Protein AF-A0A2A2J550-F1 (afdb_monomer)

Sequence (217 aa):
MSNFTFPECDTCKSGCGCLNGFVRNDQSYCIPIDFCEELKTQLIAERIIKLYEDKPLEEKGFRKPALLLTGPRPGFAPLRLVSSNDTESISALNENLAELSTTKRPKLHRLPRLRMAMRVKSKTGRRRARISAQSRVKPIAPPVAPPRADQAMPMPPAHQPGPPASRPDTSYGPPGIYPSKYYRLKRLQKQMKRAQRLKEKLEQRRKLQRIMEFRSK

Mean predicted aligned error: 21.89 Å

InterPro domains:
  IPR036084 Serine protease inhibitor-like superfamily [SSF57567] (6-36)

Secondary structure (DSSP, 8-state):
-----PPP-TT-----PPPTTEEE-TTS-EEEGGG-HHHHHHHHHHHHHHHHHTS-STTS-------------TT--------------TTS-SSTTSSTT--PPP-------------------S--S--SS---PPPPPPPPPPPPS--PPP-----PPPSP-----GGG-STT--HHHHHHHHHHHHHHHHHHHHHHHHHHHHHHHHHHHHHT-

Organism: NCBI:txid2018661

Radius of gyration: 38.21 Å; Cα contacts (8 Å, |Δi|>4): 32; chains: 1; bounding box: 76×95×90 Å

pLDDT: mean 71.04, std 18.29, range [42.12, 98.62]

Solvent-accessible surface area (backbone atoms only — not comparable to full-atom values): 15528 Å² total; per-residue (Å²): 134,86,83,79,78,74,79,87,60,96,82,70,71,92,75,93,77,62,60,94,72,37,41,72,46,98,85,69,47,67,39,52,52,94,72,39,67,69,55,49,52,51,56,49,48,55,54,50,51,55,68,53,68,79,50,72,86,71,85,70,81,73,66,68,76,76,78,70,81,71,68,86,67,89,85,69,80,82,79,76,84,75,77,92,79,77,96,76,81,96,80,78,89,78,77,83,80,77,76,83,80,81,74,82,78,78,84,77,76,81,70,82,79,79,77,75,79,74,79,75,80,74,86,81,82,86,86,87,87,86,86,85,83,86,81,80,78,76,83,81,77,77,86,78,77,84,84,78,93,86,69,84,84,76,81,85,76,76,85,69,81,69,78,76,76,75,73,74,78,64,87,58,60,65,87,94,49,57,62,70,58,50,56,50,50,55,50,49,55,53,49,52,56,52,52,51,56,49,51,53,52,53,51,52,51,52,52,51,50,53,52,54,59,60,73,75,108

Foldseek 3Di:
DDDPDDDDDPPDDDDDDDDPQWDQDPVRDTDGCVPDPVSVVVVVVVVVVVVVVPDDPPDPPPVPPPPPCPDDDPDDDDDDPDDPDDPDDPPPPDPPPPPPPDDDDPPDDDDDPPPPPPPPPPPPDPPPDPDDDPPPDPDDDDDDDDDDDPDDDDDDPDDDPPDDPPDPPCVQDDPPDDNVNVVVVVVVVVVVVVVVVVVVVVVVVVVVVVVVVVVVD

Structure (mmCIF, N/CA/C/O backbone):
data_AF-A0A2A2J550-F1
#
_entry.id   AF-A0A2A2J550-F1
#
loop_
_atom_site.group_PDB
_atom_site.id
_atom_site.type_symbol
_atom_site.label_atom_id
_atom_site.label_alt_id
_atom_site.label_comp_id
_atom_site.label_asym_id
_atom_site.label_entity_id
_atom_site.label_seq_id
_atom_site.pdbx_PDB_ins_code
_atom_site.Cartn_x
_atom_site.Cartn_y
_atom_site.Cartn_z
_atom_site.occupancy
_atom_site.B_iso_or_equiv
_atom_site.auth_seq_id
_atom_site.auth_comp_id
_atom_site.auth_asym_id
_atom_site.auth_atom_id
_atom_site.pdbx_PDB_model_num
ATOM 1 N N . MET A 1 1 ? 35.276 -7.638 9.615 1.00 45.12 1 MET A N 1
ATOM 2 C CA . MET A 1 1 ? 35.357 -8.043 8.197 1.00 45.12 1 MET A CA 1
ATOM 3 C C . MET A 1 1 ? 35.081 -9.533 8.166 1.00 45.12 1 MET A C 1
ATOM 5 O O . MET A 1 1 ? 35.853 -10.283 8.742 1.00 45.12 1 MET A O 1
ATOM 9 N N . SER A 1 2 ? 33.917 -9.947 7.674 1.00 50.34 2 SER A N 1
ATOM 10 C CA . SER A 1 2 ? 33.525 -11.358 7.618 1.00 50.34 2 SER A CA 1
ATOM 11 C C . SER A 1 2 ? 34.232 -12.029 6.441 1.00 50.34 2 SER A C 1
ATOM 13 O O . SER A 1 2 ? 33.956 -11.702 5.289 1.00 50.34 2 SER A O 1
ATOM 15 N N . ASN A 1 3 ? 35.155 -12.945 6.738 1.00 48.75 3 ASN A N 1
ATOM 16 C CA . ASN A 1 3 ? 35.790 -13.801 5.741 1.00 48.75 3 ASN A CA 1
ATOM 17 C C . ASN A 1 3 ? 34.762 -14.829 5.266 1.00 48.75 3 ASN A C 1
ATOM 19 O O . ASN A 1 3 ? 34.497 -15.813 5.951 1.00 48.75 3 ASN A O 1
ATOM 23 N N . PHE A 1 4 ? 34.154 -14.568 4.112 1.00 58.19 4 PHE A N 1
ATOM 24 C CA . PHE A 1 4 ? 33.403 -15.577 3.380 1.00 58.19 4 PHE A CA 1
ATOM 25 C C . PHE A 1 4 ? 34.410 -16.488 2.681 1.00 58.19 4 PHE A C 1
ATOM 27 O O . PHE A 1 4 ? 34.941 -16.156 1.623 1.00 58.19 4 PHE A O 1
ATOM 34 N N . THR A 1 5 ? 34.707 -17.626 3.300 1.00 57.00 5 THR A N 1
ATOM 35 C CA . THR A 1 5 ? 35.320 -18.757 2.609 1.00 57.00 5 THR A CA 1
ATOM 36 C C . THR A 1 5 ? 34.303 -19.289 1.603 1.00 57.00 5 THR A C 1
ATOM 38 O O . THR A 1 5 ? 33.232 -19.768 1.976 1.00 57.00 5 THR A O 1
ATOM 41 N N . PHE A 1 6 ? 34.600 -19.129 0.313 1.00 60.81 6 PHE A N 1
ATOM 42 C CA . PHE A 1 6 ? 33.800 -19.733 -0.749 1.00 60.81 6 PHE A CA 1
ATOM 43 C C . PHE A 1 6 ? 33.908 -21.261 -0.636 1.00 60.81 6 PHE A C 1
ATOM 45 O O . PHE A 1 6 ? 35.014 -21.758 -0.422 1.00 60.81 6 PHE A O 1
ATOM 52 N N . PRO A 1 7 ? 32.795 -22.006 -0.742 1.00 77.00 7 PRO A N 1
ATOM 53 C CA . PRO A 1 7 ? 32.835 -23.461 -0.696 1.00 77.00 7 PRO A CA 1
ATOM 54 C C . PRO A 1 7 ? 33.689 -23.999 -1.850 1.00 77.00 7 PRO A C 1
ATOM 56 O O . PRO A 1 7 ? 33.520 -23.580 -2.999 1.00 77.00 7 PRO A O 1
ATOM 59 N N . GLU A 1 8 ? 34.608 -24.911 -1.530 1.00 71.56 8 GLU A N 1
ATOM 60 C CA . GLU A 1 8 ? 35.350 -25.690 -2.520 1.00 71.56 8 GLU A CA 1
ATOM 61 C C . GLU A 1 8 ? 34.350 -26.453 -3.390 1.00 71.56 8 GLU A C 1
ATOM 63 O O . GLU A 1 8 ? 33.440 -27.124 -2.907 1.00 71.56 8 GLU A O 1
ATOM 68 N N . CYS A 1 9 ? 34.461 -26.244 -4.694 1.00 74.06 9 CYS A N 1
ATOM 69 C CA . CYS A 1 9 ? 33.507 -26.723 -5.672 1.00 74.06 9 CYS A CA 1
ATOM 70 C C . CYS A 1 9 ? 34.212 -27.773 -6.529 1.00 74.06 9 CYS A C 1
ATOM 72 O O . CYS A 1 9 ? 34.832 -27.440 -7.540 1.00 74.06 9 CYS A O 1
ATOM 74 N N . ASP A 1 10 ? 34.111 -29.039 -6.118 1.00 79.25 10 ASP A N 1
ATOM 75 C CA . ASP A 1 10 ? 34.824 -30.177 -6.725 1.00 79.25 10 ASP A CA 1
ATOM 76 C C . ASP A 1 10 ? 34.478 -30.400 -8.212 1.00 79.25 10 ASP A C 1
ATOM 78 O O . ASP A 1 10 ? 35.210 -31.061 -8.947 1.00 79.25 10 ASP A O 1
ATOM 82 N N . THR A 1 11 ? 33.377 -29.812 -8.693 1.00 83.69 11 THR A N 1
ATOM 83 C CA . THR A 1 11 ? 32.918 -29.884 -10.092 1.00 83.69 11 THR A CA 1
ATOM 84 C C . THR A 1 11 ? 32.701 -28.510 -10.730 1.00 83.69 11 THR A C 1
ATOM 86 O O . THR A 1 11 ? 31.845 -28.352 -11.606 1.00 83.69 11 THR A O 1
ATOM 89 N N . CYS A 1 12 ? 33.434 -27.482 -10.299 1.00 82.00 12 CYS A N 1
ATOM 90 C CA . CYS A 1 12 ? 33.324 -26.165 -10.918 1.00 82.00 12 CYS A CA 1
ATOM 91 C C . CYS A 1 12 ? 34.009 -26.141 -12.292 1.00 82.00 12 CYS A C 1
ATOM 93 O O . CYS A 1 12 ? 35.228 -26.226 -12.415 1.00 82.00 12 CYS A O 1
ATOM 95 N N . LYS A 1 13 ? 33.207 -25.998 -13.351 1.00 84.00 13 LYS A N 1
ATOM 96 C CA . LYS A 1 13 ? 33.714 -25.747 -14.705 1.00 84.00 13 LYS A CA 1
ATOM 97 C C . LYS A 1 13 ? 34.037 -24.263 -14.855 1.00 84.00 13 LYS A C 1
ATOM 99 O O . LYS A 1 13 ? 33.235 -23.416 -14.463 1.00 84.00 13 LYS A O 1
ATOM 104 N N . SER A 1 14 ? 35.185 -23.943 -15.448 1.00 84.75 14 SER A N 1
ATOM 105 C CA . SER A 1 14 ? 35.517 -22.566 -15.815 1.00 84.75 14 SER A CA 1
ATOM 106 C C . SER A 1 14 ? 34.484 -22.029 -16.814 1.00 84.75 14 SER A C 1
ATOM 108 O O . SER A 1 14 ? 34.158 -22.673 -17.810 1.00 84.75 14 SER A O 1
ATOM 110 N N . GLY A 1 15 ? 33.920 -20.854 -16.530 1.00 87.56 15 GLY A N 1
ATOM 111 C CA . GLY A 1 15 ? 32.870 -20.264 -17.356 1.00 87.56 15 GLY A CA 1
ATOM 112 C C . GLY A 1 15 ? 32.479 -18.857 -16.914 1.00 87.56 15 GLY A C 1
ATOM 113 O O . GLY A 1 15 ? 32.873 -18.385 -15.849 1.00 87.56 15 GLY A O 1
ATOM 114 N N . CYS A 1 16 ? 31.701 -18.167 -17.748 1.00 90.50 16 CYS A N 1
ATOM 115 C CA . CYS A 1 16 ? 31.215 -16.823 -17.440 1.00 90.50 16 CYS A CA 1
ATOM 116 C C . CYS A 1 16 ? 30.019 -16.879 -16.477 1.00 90.50 16 CYS A C 1
ATOM 118 O O . CYS A 1 16 ? 28.945 -17.357 -16.851 1.00 90.50 16 CYS A O 1
ATOM 120 N N . GLY A 1 17 ? 30.182 -16.346 -15.267 1.00 92.94 17 GLY A N 1
ATOM 121 C CA . GLY A 1 17 ? 29.094 -16.125 -14.311 1.00 92.94 17 GLY A CA 1
ATOM 122 C C . GLY A 1 17 ? 28.427 -14.755 -14.470 1.00 92.94 17 GLY A C 1
ATOM 123 O O . GLY A 1 17 ? 28.951 -13.868 -15.143 1.00 92.94 17 GLY A O 1
ATOM 124 N N . CYS A 1 18 ? 27.268 -14.579 -13.836 1.00 96.50 18 CYS A N 1
ATOM 125 C CA . CYS A 1 18 ? 26.670 -13.257 -13.658 1.00 96.50 18 CYS A CA 1
ATOM 126 C C . CYS A 1 18 ? 27.286 -12.535 -12.454 1.00 96.50 18 CYS A C 1
ATOM 128 O O . CYS A 1 18 ? 27.778 -13.169 -11.523 1.00 96.50 18 CYS A O 1
ATOM 130 N N . LEU A 1 19 ? 27.233 -11.201 -12.467 1.00 94.56 19 LEU A N 1
ATOM 131 C CA . LEU A 1 19 ? 27.606 -10.380 -11.315 1.00 94.56 19 LEU A CA 1
ATOM 132 C C . LEU A 1 19 ? 26.637 -10.607 -10.144 1.00 94.56 19 LEU A C 1
ATOM 134 O O . LEU A 1 19 ? 25.477 -10.976 -10.340 1.00 94.56 19 LEU A O 1
ATOM 138 N N . ASN A 1 20 ? 27.094 -10.320 -8.924 1.00 91.19 20 ASN A N 1
ATOM 139 C CA . ASN A 1 20 ? 26.258 -10.392 -7.724 1.00 91.19 20 ASN A CA 1
ATOM 140 C C . ASN A 1 20 ? 24.988 -9.539 -7.889 1.00 91.19 20 ASN A C 1
ATOM 142 O O . ASN A 1 20 ? 25.065 -8.362 -8.239 1.00 91.19 20 ASN A O 1
ATOM 146 N N . GLY A 1 21 ? 23.821 -10.135 -7.624 1.00 90.19 21 GLY A N 1
ATOM 147 C CA . GLY A 1 21 ? 22.514 -9.486 -7.801 1.00 90.19 21 GLY A CA 1
ATOM 148 C C . GLY A 1 21 ? 21.865 -9.686 -9.179 1.00 90.19 21 GLY A C 1
ATOM 149 O O . GLY A 1 21 ? 20.775 -9.163 -9.420 1.00 90.19 21 GLY A O 1
ATOM 150 N N . PHE A 1 22 ? 22.499 -10.455 -10.069 1.00 95.62 22 PHE A N 1
ATOM 151 C CA . PHE A 1 22 ? 21.977 -10.814 -11.387 1.00 95.62 22 PHE A CA 1
ATOM 152 C C . PHE A 1 22 ? 21.844 -12.333 -11.531 1.00 95.62 22 PHE A C 1
ATOM 154 O O . PHE A 1 22 ? 22.619 -13.095 -10.957 1.00 95.62 22 PHE A O 1
ATOM 161 N N . VAL A 1 23 ? 20.875 -12.767 -12.333 1.00 95.06 23 VAL A N 1
ATOM 162 C CA . VAL A 1 23 ? 20.597 -14.178 -12.641 1.00 95.06 23 VAL A CA 1
ATOM 163 C C . VAL A 1 23 ? 20.513 -14.383 -14.151 1.00 95.06 23 VAL A C 1
ATOM 165 O O . VAL A 1 23 ? 20.156 -13.460 -14.883 1.00 95.06 23 VAL A O 1
ATOM 168 N N . ARG A 1 24 ? 20.878 -15.575 -14.637 1.00 95.81 24 ARG A N 1
ATOM 169 C CA . ARG A 1 24 ? 20.770 -15.916 -16.063 1.00 95.81 24 ARG A CA 1
ATOM 170 C C . ARG A 1 24 ? 19.325 -16.247 -16.417 1.00 95.81 24 ARG A C 1
ATOM 172 O O . ARG A 1 24 ? 18.706 -17.050 -15.733 1.00 95.81 24 ARG A O 1
ATOM 179 N N . ASN A 1 25 ? 18.826 -15.648 -17.492 1.00 94.06 25 ASN A N 1
ATOM 180 C CA . ASN A 1 25 ? 17.560 -16.035 -18.115 1.00 94.06 25 ASN A CA 1
ATOM 181 C C . ASN A 1 25 ? 17.766 -17.204 -19.106 1.00 94.06 25 ASN A C 1
ATOM 183 O O . ASN A 1 25 ? 18.906 -17.532 -19.440 1.00 94.06 25 ASN A O 1
ATOM 187 N N . ASP A 1 26 ? 16.682 -17.748 -19.661 1.00 94.25 26 ASP A N 1
ATOM 188 C CA . ASP A 1 26 ? 16.666 -18.819 -20.676 1.00 94.25 26 ASP A CA 1
ATOM 189 C C . ASP A 1 26 ? 17.480 -18.473 -21.929 1.00 94.25 26 ASP A C 1
ATOM 191 O O . ASP A 1 26 ? 18.061 -19.330 -22.588 1.00 94.25 26 ASP A O 1
ATOM 195 N N . GLN A 1 27 ? 17.582 -17.180 -22.236 1.00 94.50 27 GLN A N 1
ATOM 196 C CA . GLN A 1 27 ? 18.397 -16.653 -23.332 1.00 94.50 27 GLN A CA 1
ATOM 197 C C . GLN A 1 27 ? 19.880 -16.477 -22.961 1.00 94.50 27 GLN A C 1
ATOM 199 O O . GLN A 1 27 ? 20.634 -15.861 -23.708 1.00 94.50 27 GLN A O 1
ATOM 204 N N . SER A 1 28 ? 20.318 -16.974 -21.800 1.00 93.12 28 SER A N 1
ATOM 205 C CA . SER A 1 28 ? 21.677 -16.856 -21.248 1.00 93.12 28 SER A CA 1
ATOM 206 C C . SER A 1 28 ? 22.166 -15.431 -20.931 1.00 93.12 28 SER A C 1
ATOM 208 O O . SER A 1 28 ? 23.336 -15.238 -20.600 1.00 93.12 28 SER A O 1
ATOM 210 N N . TYR A 1 29 ? 21.273 -14.436 -20.935 1.00 96.38 29 TYR A N 1
ATOM 211 C CA . TYR A 1 29 ? 21.574 -13.072 -20.490 1.00 96.38 29 TYR A CA 1
ATOM 212 C C . TYR A 1 29 ? 21.465 -12.928 -18.971 1.00 96.38 29 TYR A C 1
ATOM 214 O O . TYR A 1 29 ? 20.531 -13.447 -18.359 1.00 96.38 29 TYR A O 1
ATOM 222 N N . CYS A 1 30 ? 22.384 -12.171 -18.369 1.00 97.12 30 CYS A N 1
ATOM 223 C CA . CYS A 1 30 ? 22.303 -11.781 -16.964 1.00 97.12 30 CYS A CA 1
ATOM 224 C C . CYS A 1 30 ? 21.299 -10.635 -16.795 1.00 97.12 30 CYS A C 1
ATOM 226 O O . CYS A 1 30 ? 21.548 -9.514 -17.235 1.00 97.12 30 CYS A O 1
ATOM 228 N N . ILE A 1 31 ? 20.175 -10.912 -16.140 1.00 96.44 31 ILE A N 1
ATOM 229 C CA . ILE A 1 31 ? 19.137 -9.934 -15.806 1.00 96.44 31 ILE A CA 1
ATOM 230 C C . ILE A 1 31 ? 19.140 -9.655 -14.295 1.00 96.44 31 ILE A C 1
ATOM 232 O O . ILE A 1 31 ? 19.526 -10.531 -13.519 1.00 96.44 31 ILE A O 1
ATOM 236 N N . PRO A 1 32 ? 18.734 -8.458 -13.835 1.00 95.75 32 PRO A N 1
ATOM 237 C CA . PRO A 1 32 ? 18.594 -8.205 -12.405 1.00 95.75 32 PRO A CA 1
ATOM 238 C C . PRO A 1 32 ? 17.550 -9.145 -11.793 1.00 95.75 32 PRO A C 1
ATOM 240 O O . PRO A 1 32 ? 16.532 -9.431 -12.429 1.00 95.75 32 PRO A O 1
ATOM 243 N N . ILE A 1 33 ? 17.766 -9.580 -10.547 1.00 92.75 33 ILE A N 1
ATOM 244 C CA . ILE A 1 33 ? 16.851 -10.486 -9.821 1.00 92.75 33 ILE A CA 1
ATOM 245 C C . ILE A 1 33 ? 15.393 -9.985 -9.848 1.00 92.75 33 ILE A C 1
ATOM 247 O O . ILE A 1 33 ? 14.470 -10.780 -10.014 1.00 92.75 33 ILE A O 1
ATOM 251 N N . ASP A 1 34 ? 15.180 -8.665 -9.798 1.00 89.62 34 ASP A N 1
ATOM 252 C CA . ASP A 1 34 ? 13.856 -8.025 -9.848 1.00 89.62 34 ASP A CA 1
ATOM 253 C C . ASP A 1 34 ? 13.075 -8.263 -11.154 1.00 89.62 34 ASP A C 1
ATOM 255 O O . ASP A 1 34 ? 11.870 -8.002 -11.217 1.00 89.62 34 ASP A O 1
ATOM 259 N N . PHE A 1 35 ? 13.732 -8.731 -12.217 1.00 90.56 35 PHE A N 1
ATOM 260 C CA . PHE A 1 35 ? 13.102 -9.025 -13.505 1.00 90.56 35 PHE A CA 1
ATOM 261 C C . PHE A 1 35 ? 12.810 -10.510 -13.717 1.00 90.56 35 PHE A C 1
ATOM 263 O O . PHE A 1 35 ? 12.055 -10.833 -14.628 1.00 90.56 35 PHE A O 1
ATOM 270 N N . CYS A 1 36 ? 13.313 -11.396 -12.859 1.00 90.88 36 CYS A N 1
ATOM 271 C CA . CYS A 1 36 ? 13.040 -12.823 -12.956 1.00 90.88 36 CYS A CA 1
ATOM 272 C C . CYS A 1 36 ? 11.626 -13.140 -12.428 1.00 90.88 36 CYS A C 1
ATOM 274 O O . CYS A 1 36 ? 11.323 -12.932 -11.251 1.00 90.88 36 CYS A O 1
ATOM 276 N N . GLU A 1 37 ? 10.727 -13.601 -13.302 1.00 88.06 37 GLU A N 1
ATOM 277 C CA . GLU A 1 37 ? 9.329 -13.899 -12.944 1.00 88.06 37 GLU A CA 1
ATOM 278 C C . GLU A 1 37 ? 9.203 -15.106 -12.004 1.00 88.06 37 GLU A C 1
ATOM 280 O O . GLU A 1 37 ? 8.379 -15.104 -11.085 1.00 88.06 37 GLU A O 1
ATOM 285 N N . GLU A 1 38 ? 10.086 -16.090 -12.153 1.00 81.44 38 GLU A N 1
ATOM 286 C CA . GLU A 1 38 ? 10.147 -17.256 -11.272 1.00 81.44 38 GLU A CA 1
ATOM 287 C C . GLU A 1 38 ? 10.511 -16.849 -9.839 1.00 81.44 38 GLU A C 1
ATOM 289 O O . GLU A 1 38 ? 9.817 -17.206 -8.881 1.00 81.44 38 GLU A O 1
ATOM 294 N N . LEU A 1 39 ? 11.528 -15.992 -9.690 1.00 77.50 39 LEU A N 1
ATOM 295 C CA . LEU A 1 39 ? 11.958 -15.483 -8.386 1.00 77.50 39 LEU A CA 1
ATOM 296 C C . LEU A 1 39 ? 10.921 -14.553 -7.752 1.00 77.50 39 LEU A C 1
ATOM 298 O O . LEU A 1 39 ? 10.749 -14.573 -6.533 1.00 77.50 39 LEU A O 1
ATOM 302 N N . LYS A 1 40 ? 10.159 -13.788 -8.546 1.00 83.31 40 LYS A N 1
ATOM 303 C CA . LYS A 1 40 ? 9.015 -13.025 -8.014 1.00 83.31 40 LYS A CA 1
ATOM 304 C C . LYS A 1 40 ? 8.004 -13.942 -7.346 1.00 83.31 40 LYS A C 1
ATOM 306 O O . LYS A 1 40 ? 7.480 -13.597 -6.290 1.00 83.31 40 LYS A O 1
ATOM 311 N N . THR A 1 41 ? 7.735 -15.098 -7.940 1.00 84.12 41 THR A N 1
ATOM 312 C CA . THR A 1 41 ? 6.749 -16.044 -7.414 1.00 84.12 41 THR A CA 1
ATOM 313 C C . THR A 1 41 ? 7.223 -16.644 -6.091 1.00 84.12 41 THR A C 1
ATOM 315 O O . THR A 1 41 ? 6.452 -16.680 -5.132 1.00 84.12 41 THR A O 1
ATOM 318 N N . GLN A 1 42 ? 8.507 -17.004 -5.994 1.00 82.31 42 GLN A N 1
ATOM 319 C CA . GLN A 1 42 ? 9.118 -17.502 -4.756 1.00 82.31 42 GLN A CA 1
ATOM 320 C C . GLN A 1 42 ? 9.151 -16.437 -3.651 1.00 82.31 42 GLN A C 1
ATOM 322 O O . GLN A 1 42 ? 8.706 -16.699 -2.537 1.00 82.31 42 GLN A O 1
ATOM 327 N N . LEU A 1 43 ? 9.560 -15.203 -3.962 1.00 83.56 43 LEU A N 1
ATOM 328 C CA . LEU A 1 43 ? 9.562 -14.096 -2.996 1.00 83.56 43 LEU A CA 1
ATOM 329 C C . LEU A 1 43 ? 8.152 -13.755 -2.495 1.00 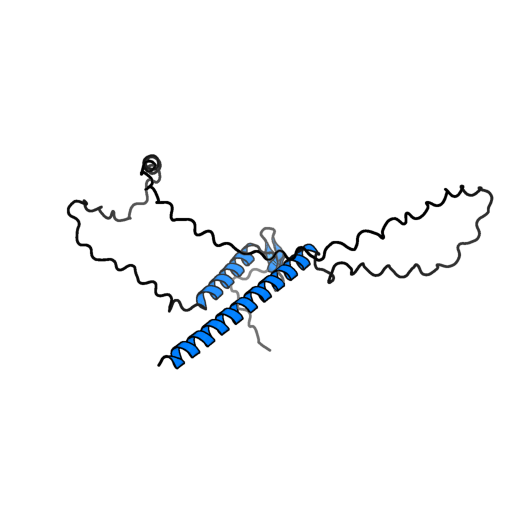83.56 43 LEU A C 1
ATOM 331 O O . LEU A 1 43 ? 7.963 -13.406 -1.328 1.00 83.56 43 LEU A O 1
ATOM 335 N N . ILE A 1 44 ? 7.140 -13.845 -3.363 1.00 83.50 44 ILE A N 1
ATOM 336 C CA . ILE A 1 44 ? 5.739 -13.676 -2.964 1.00 83.50 44 ILE A CA 1
ATOM 337 C C . ILE A 1 44 ? 5.301 -14.841 -2.071 1.00 83.50 44 ILE A C 1
ATOM 339 O O . ILE A 1 44 ? 4.660 -14.590 -1.050 1.00 83.50 44 ILE A O 1
ATOM 343 N N . ALA A 1 45 ? 5.664 -16.082 -2.407 1.00 85.12 45 ALA A N 1
ATOM 344 C CA . ALA A 1 45 ? 5.349 -17.263 -1.607 1.00 85.12 45 ALA A CA 1
ATOM 345 C C . ALA A 1 45 ? 5.979 -17.191 -0.207 1.00 85.12 45 ALA A C 1
ATOM 347 O O . ALA A 1 45 ? 5.258 -17.315 0.780 1.00 85.12 45 ALA A O 1
ATOM 348 N N . GLU A 1 46 ? 7.271 -16.875 -0.092 1.00 89.31 46 GLU A N 1
ATOM 349 C CA . GLU A 1 46 ? 7.949 -16.685 1.199 1.00 89.31 46 GLU A CA 1
ATOM 350 C C . GLU A 1 46 ? 7.307 -15.570 2.029 1.00 89.31 46 GLU A C 1
ATOM 352 O O . GLU A 1 46 ? 7.110 -15.699 3.239 1.00 89.31 46 GLU A O 1
ATOM 357 N N . ARG A 1 47 ? 6.933 -14.461 1.380 1.00 89.44 47 ARG A N 1
ATOM 358 C CA . ARG A 1 47 ? 6.260 -13.351 2.057 1.00 89.44 47 ARG A CA 1
ATOM 359 C C . ARG A 1 47 ? 4.867 -13.740 2.540 1.00 89.44 47 ARG A C 1
ATOM 361 O O . ARG A 1 47 ? 4.450 -13.272 3.595 1.00 89.44 47 ARG A O 1
ATOM 368 N N . ILE A 1 48 ? 4.147 -14.570 1.786 1.00 88.44 48 ILE A N 1
ATOM 369 C CA . ILE A 1 48 ? 2.862 -15.129 2.207 1.00 88.44 48 ILE A CA 1
ATOM 370 C C . ILE A 1 48 ? 3.075 -16.063 3.400 1.00 88.44 48 ILE A C 1
ATOM 372 O O . ILE A 1 48 ? 2.408 -15.865 4.406 1.0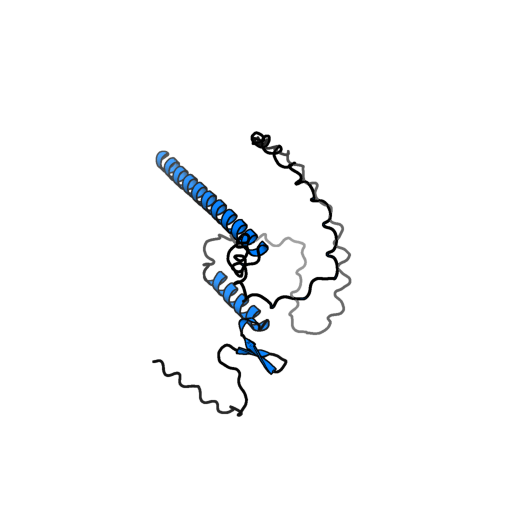0 88.44 48 ILE A O 1
ATOM 376 N N . ILE A 1 49 ? 4.022 -17.002 3.338 1.00 90.19 49 ILE A N 1
ATOM 377 C CA . ILE A 1 49 ? 4.308 -17.947 4.432 1.00 90.19 49 ILE A CA 1
ATOM 378 C C . ILE A 1 49 ? 4.589 -17.193 5.739 1.00 90.19 49 ILE A C 1
ATOM 380 O O . ILE A 1 49 ? 3.891 -17.418 6.725 1.00 90.19 49 ILE A O 1
ATOM 384 N N . LYS A 1 50 ? 5.468 -16.181 5.716 1.00 88.69 50 LYS A N 1
ATOM 385 C CA . LYS A 1 50 ? 5.745 -15.335 6.894 1.00 88.69 50 LYS A CA 1
ATOM 386 C C . LYS A 1 50 ? 4.504 -14.629 7.447 1.00 88.69 50 LYS A C 1
ATOM 388 O O . LYS A 1 50 ? 4.319 -14.537 8.653 1.00 88.69 50 LYS A O 1
ATOM 393 N N . LEU A 1 51 ? 3.612 -14.149 6.577 1.00 86.75 51 LEU A N 1
ATOM 394 C CA . LEU A 1 51 ? 2.360 -13.511 7.011 1.00 86.75 51 LEU A CA 1
ATOM 395 C C . LEU A 1 51 ? 1.372 -14.485 7.674 1.00 86.75 51 LEU A C 1
ATOM 397 O O . LEU A 1 51 ? 0.443 -14.027 8.351 1.00 86.75 51 LEU A O 1
ATOM 401 N N . TYR A 1 52 ? 1.522 -15.787 7.434 1.00 82.88 52 TYR A N 1
ATOM 402 C CA . TYR A 1 52 ? 0.686 -16.831 8.021 1.00 82.88 52 TYR A CA 1
ATOM 403 C C . TYR A 1 52 ? 1.318 -17.477 9.261 1.00 82.88 52 TYR A C 1
ATOM 405 O O . TYR A 1 52 ? 0.563 -17.838 10.158 1.00 82.88 52 TYR A O 1
ATOM 413 N N . GLU A 1 53 ? 2.647 -17.548 9.366 1.00 86.69 53 GLU A N 1
ATOM 414 C CA . GLU A 1 53 ? 3.342 -18.069 10.557 1.00 86.69 53 GLU A CA 1
ATOM 415 C C . GLU A 1 53 ? 3.174 -17.165 11.792 1.00 86.69 53 GLU A C 1
ATOM 417 O O . GLU A 1 53 ? 2.995 -17.665 12.899 1.00 86.69 53 GLU A O 1
ATOM 422 N N . ASP A 1 54 ? 3.107 -15.840 11.613 1.00 75.50 54 ASP A N 1
ATOM 423 C CA . ASP A 1 54 ? 2.966 -14.881 12.725 1.00 75.50 54 ASP A CA 1
ATOM 424 C C . ASP A 1 54 ? 1.556 -14.826 13.349 1.00 75.50 54 ASP A C 1
ATOM 426 O O . ASP A 1 54 ? 1.306 -14.069 14.293 1.00 75.50 54 ASP A O 1
ATOM 430 N N . LYS A 1 55 ? 0.588 -15.582 12.819 1.00 69.25 55 LYS A N 1
ATOM 431 C CA . LYS A 1 55 ? -0.743 -15.680 13.426 1.00 69.25 55 LYS A CA 1
ATOM 432 C C . LYS A 1 55 ? -0.840 -16.994 14.187 1.00 69.25 55 LYS A C 1
ATOM 434 O O . LYS A 1 55 ? -1.090 -18.013 13.543 1.00 69.25 55 LYS A O 1
ATOM 439 N N . PRO A 1 56 ? -0.726 -16.989 15.530 1.00 65.25 56 PRO A N 1
ATOM 440 C CA . PRO A 1 56 ? -1.076 -18.169 16.302 1.00 65.25 56 PRO A CA 1
ATOM 441 C C . PRO A 1 56 ? -2.493 -18.591 15.904 1.00 65.25 56 PRO A C 1
ATOM 443 O O . PRO A 1 56 ? -3.427 -17.787 15.909 1.00 65.25 56 PRO A O 1
ATOM 446 N N . LEU A 1 57 ? -2.639 -19.856 15.509 1.00 59.00 57 LEU A N 1
ATOM 447 C CA . LEU A 1 57 ? -3.919 -20.494 15.178 1.00 59.00 57 LEU A CA 1
ATOM 448 C C . LEU A 1 57 ? -4.853 -20.613 16.395 1.00 59.00 57 LEU A C 1
ATOM 450 O O . LEU A 1 57 ? -5.960 -21.142 16.288 1.00 59.00 57 LEU A O 1
ATOM 454 N N . GLU A 1 58 ? -4.427 -20.109 17.545 1.00 64.44 58 GLU A N 1
ATOM 455 C CA . GLU A 1 58 ? -5.181 -20.136 18.779 1.00 64.44 58 GLU A CA 1
ATOM 456 C C . GLU A 1 58 ? -6.158 -18.950 18.842 1.00 64.44 58 GLU A C 1
ATOM 458 O O . GLU A 1 58 ? -5.856 -17.826 18.457 1.00 64.44 58 GLU A O 1
ATOM 463 N N . GLU A 1 59 ? -7.370 -19.228 19.323 1.00 57.66 59 GLU A N 1
ATOM 464 C CA . GLU A 1 59 ? -8.440 -18.275 19.667 1.00 57.66 59 GLU A CA 1
ATOM 465 C C . GLU A 1 59 ? -9.457 -17.833 18.608 1.00 57.66 59 GLU A C 1
ATOM 467 O O . GLU A 1 59 ? -10.335 -17.015 18.899 1.00 57.66 59 GLU A O 1
ATOM 472 N N . LYS A 1 60 ? -9.513 -18.449 17.428 1.00 50.03 60 LYS A N 1
ATOM 473 C CA . LYS A 1 60 ? -10.837 -18.587 16.800 1.00 50.03 60 LYS A CA 1
ATOM 474 C C . LYS A 1 60 ? -11.346 -19.954 17.155 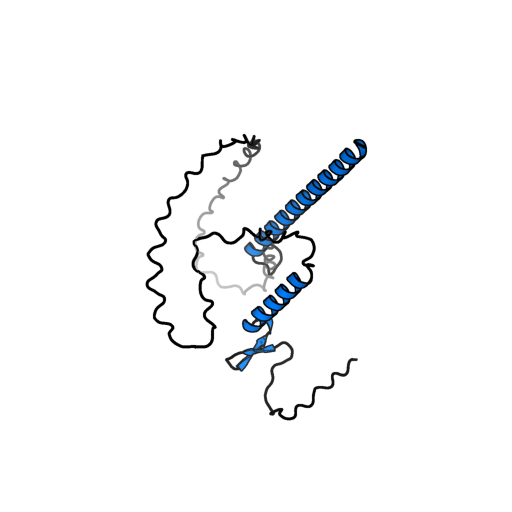1.00 50.03 60 LYS A C 1
ATOM 476 O O . LYS A 1 60 ? -10.938 -20.930 16.544 1.00 50.03 60 LYS A O 1
ATOM 481 N N . GLY A 1 61 ? -12.238 -19.987 18.144 1.00 54.09 61 GLY A N 1
ATOM 482 C CA . GLY A 1 61 ? -13.071 -21.128 18.494 1.00 54.09 61 GLY A CA 1
ATOM 483 C C . GLY A 1 61 ? -13.893 -21.601 17.298 1.00 54.09 61 GLY A C 1
ATOM 484 O O . GLY A 1 61 ? -15.115 -21.459 17.271 1.00 54.09 61 GLY A O 1
ATOM 485 N N . PHE A 1 62 ? -13.213 -22.210 16.328 1.00 53.06 62 PHE A N 1
ATOM 486 C CA . PHE A 1 62 ? -13.726 -23.274 15.501 1.00 53.06 62 PHE A CA 1
ATOM 487 C C . PHE A 1 62 ? -14.080 -24.365 16.503 1.00 53.06 62 PHE A C 1
ATOM 489 O O . PHE A 1 62 ? -13.312 -25.279 16.792 1.00 53.06 62 PHE A O 1
ATOM 496 N N . ARG A 1 63 ? -15.256 -24.200 17.121 1.00 50.88 63 ARG A N 1
ATOM 497 C CA . ARG A 1 63 ? -16.006 -25.311 17.666 1.00 50.88 63 ARG A CA 1
ATOM 498 C C . ARG A 1 63 ? -16.010 -26.291 16.514 1.00 50.88 63 ARG A C 1
ATOM 500 O O . ARG A 1 63 ? -16.667 -26.029 15.504 1.00 50.88 63 ARG A O 1
ATOM 507 N N . LYS A 1 64 ? -15.196 -27.348 16.625 1.00 52.78 64 LYS A N 1
ATOM 508 C CA . LYS A 1 64 ? -15.358 -28.543 15.806 1.00 52.78 64 LYS A CA 1
ATOM 509 C C . LYS A 1 64 ? -16.870 -28.735 15.752 1.00 52.78 64 LYS A C 1
ATOM 511 O O . LYS A 1 64 ? -17.467 -28.721 16.838 1.00 52.78 64 LYS A O 1
ATOM 516 N N . PRO A 1 65 ? -17.511 -28.758 14.568 1.00 55.59 65 PRO A N 1
ATOM 517 C CA . PRO A 1 65 ? -18.907 -29.144 14.527 1.00 55.59 65 PRO A CA 1
ATOM 518 C C . PRO A 1 65 ? -18.938 -30.432 15.326 1.00 55.59 65 PRO A C 1
ATOM 520 O O . PRO A 1 65 ? -18.174 -31.351 15.023 1.00 55.59 65 PRO A O 1
ATOM 523 N N . ALA A 1 66 ? -19.656 -30.409 16.450 1.00 53.06 66 ALA A N 1
ATOM 524 C CA . ALA A 1 66 ? -19.847 -31.601 17.231 1.00 53.06 66 ALA A CA 1
ATOM 525 C C . ALA A 1 66 ? -20.399 -32.579 16.206 1.00 53.06 66 ALA A C 1
ATOM 527 O O . ALA A 1 66 ? -21.499 -32.373 15.687 1.00 53.06 66 ALA A O 1
ATOM 528 N N . LEU A 1 67 ? -19.573 -33.554 15.824 1.00 52.25 67 LEU A N 1
ATOM 529 C CA . LEU A 1 67 ? -20.036 -34.773 15.212 1.00 52.25 67 LEU A CA 1
ATOM 530 C C . LEU A 1 67 ? -20.901 -35.364 16.311 1.00 52.25 67 LEU A C 1
ATOM 532 O O . LEU A 1 67 ? -20.438 -36.103 17.174 1.00 52.25 67 LEU A O 1
ATOM 536 N N . LEU A 1 68 ? -22.142 -34.879 16.355 1.00 47.19 68 LEU A N 1
ATOM 537 C CA . LEU A 1 68 ? -23.235 -35.539 17.002 1.00 47.19 68 LEU A CA 1
ATOM 538 C C . LEU A 1 68 ? -23.155 -36.932 16.414 1.00 47.19 68 LEU A C 1
ATOM 540 O O . LEU A 1 68 ? -23.403 -37.133 15.225 1.00 47.19 68 LEU A O 1
ATOM 544 N N . LEU A 1 69 ? -22.706 -37.847 17.264 1.00 49.66 69 LEU A N 1
ATOM 545 C CA . LEU A 1 69 ? -22.925 -39.273 17.188 1.00 49.66 69 LEU A CA 1
ATOM 546 C C . LEU A 1 69 ? -24.443 -39.481 17.108 1.00 49.66 69 LEU A C 1
ATOM 548 O O . LEU A 1 69 ? -25.086 -39.915 18.056 1.00 49.66 69 LEU A O 1
ATOM 552 N N . THR A 1 70 ? -25.055 -39.091 15.993 1.00 51.06 70 THR A N 1
ATOM 553 C CA . THR A 1 70 ? -26.344 -39.622 15.604 1.00 51.06 70 THR A CA 1
ATOM 554 C C . THR A 1 70 ? -26.029 -41.038 15.186 1.00 51.06 70 THR A C 1
ATOM 556 O O . THR A 1 70 ? -25.297 -41.252 14.217 1.00 51.06 70 THR A O 1
ATOM 559 N N . GLY A 1 71 ? -26.501 -41.977 15.999 1.00 56.69 71 GLY A N 1
ATOM 560 C CA . GLY A 1 71 ? -26.331 -43.399 15.786 1.00 56.69 71 GLY A CA 1
ATOM 561 C C . GLY A 1 71 ? -26.756 -43.857 14.386 1.00 56.69 71 GLY A C 1
ATOM 562 O O . GLY A 1 71 ? -27.341 -43.093 13.609 1.00 56.69 71 GLY A O 1
ATOM 563 N N . PRO A 1 72 ? -26.451 -45.119 14.057 1.00 49.06 72 PRO A N 1
ATOM 564 C CA . PRO A 1 72 ? -26.719 -45.694 12.749 1.00 49.06 72 PRO A CA 1
ATOM 565 C C . PRO A 1 72 ? -28.194 -45.508 12.388 1.00 49.06 72 PRO A C 1
ATOM 567 O O . PRO A 1 72 ? -29.085 -46.050 13.039 1.00 49.06 72 PRO A O 1
ATOM 570 N N . ARG A 1 73 ? -28.459 -44.718 11.341 1.00 51.66 73 ARG A N 1
ATOM 571 C CA . ARG A 1 73 ? -29.768 -44.719 10.691 1.00 51.66 73 ARG A CA 1
ATOM 572 C C . ARG A 1 73 ? -29.947 -46.096 10.043 1.00 51.66 73 ARG A C 1
ATOM 574 O O . ARG A 1 73 ? -29.135 -46.439 9.181 1.00 51.66 73 ARG A O 1
ATOM 581 N N . PRO A 1 74 ? -30.974 -46.879 10.408 1.00 54.19 74 PRO A N 1
ATOM 582 C CA . PRO A 1 74 ? -31.290 -48.098 9.681 1.00 54.19 74 PRO A CA 1
ATOM 583 C C . PRO A 1 74 ? -31.687 -47.713 8.250 1.00 54.19 74 PRO A C 1
ATOM 585 O O . PRO A 1 74 ? -32.576 -46.886 8.054 1.00 54.19 74 PRO A O 1
ATOM 588 N N . GLY A 1 75 ? -30.988 -48.264 7.255 1.00 59.97 75 GLY A N 1
ATOM 589 C CA . GLY A 1 75 ? -31.357 -48.130 5.841 1.00 59.97 75 GLY A CA 1
ATOM 590 C C . GLY A 1 75 ? -30.300 -47.553 4.898 1.00 59.97 75 GLY A C 1
ATOM 591 O O . GLY A 1 75 ? -30.557 -47.502 3.701 1.00 59.97 75 GLY A O 1
ATOM 592 N N . PHE A 1 76 ? -29.115 -47.160 5.374 1.00 55.44 76 PHE A N 1
ATOM 593 C CA . PHE A 1 76 ? -28.000 -46.843 4.473 1.00 55.44 76 PHE A CA 1
ATOM 594 C C . PHE A 1 76 ? -27.039 -48.026 4.395 1.00 55.44 76 PHE A C 1
ATOM 596 O O . PHE A 1 76 ? -26.371 -48.367 5.370 1.00 55.44 76 PHE A O 1
ATOM 603 N N . ALA A 1 77 ? -27.004 -48.664 3.224 1.00 61.91 77 ALA A N 1
ATOM 604 C CA . ALA A 1 77 ? -26.028 -49.692 2.905 1.00 61.91 77 ALA A CA 1
ATOM 605 C C . ALA A 1 77 ? -24.604 -49.116 3.052 1.00 61.91 77 ALA A C 1
ATOM 607 O O . ALA A 1 77 ? -24.355 -47.988 2.614 1.00 61.91 77 ALA A O 1
ATOM 608 N N . PRO A 1 78 ? -23.668 -49.852 3.672 1.00 53.69 78 PRO A N 1
ATOM 609 C CA . PRO A 1 78 ? -22.305 -49.380 3.847 1.00 53.69 78 PRO A CA 1
ATOM 610 C C . PRO A 1 78 ? -21.634 -49.233 2.479 1.00 53.69 78 PRO A C 1
ATOM 612 O O . PRO A 1 78 ? -21.483 -50.206 1.739 1.00 53.69 78 PRO A O 1
ATOM 615 N N . LEU A 1 79 ? -21.210 -48.012 2.145 1.00 51.75 79 LEU A N 1
ATOM 616 C CA . LEU A 1 79 ? -20.295 -47.797 1.030 1.00 51.75 79 LEU A CA 1
ATOM 617 C C . LEU A 1 79 ? -18.968 -48.468 1.385 1.00 51.75 79 LEU A C 1
ATOM 619 O O . LEU A 1 79 ? -18.289 -48.073 2.334 1.00 51.75 79 LEU A O 1
ATOM 623 N N . ARG A 1 80 ? -18.632 -49.520 0.634 1.00 48.56 80 ARG A N 1
ATOM 624 C CA . ARG A 1 80 ? -17.328 -50.176 0.695 1.00 48.56 80 ARG A CA 1
ATOM 625 C C . ARG A 1 80 ? -16.245 -49.138 0.415 1.00 48.56 80 ARG A C 1
ATOM 627 O O . ARG A 1 80 ? -16.207 -48.553 -0.663 1.00 48.56 80 ARG A O 1
ATOM 634 N N . LEU A 1 81 ? -15.357 -48.946 1.385 1.00 49.28 81 LEU A N 1
ATOM 635 C CA . LEU A 1 81 ? -14.055 -48.329 1.170 1.00 49.28 81 LEU A CA 1
ATOM 636 C C . LEU A 1 81 ? -13.276 -49.229 0.206 1.00 49.28 81 LEU A C 1
ATOM 638 O O . LEU A 1 81 ? -12.787 -50.290 0.589 1.00 49.28 81 LEU A O 1
ATOM 642 N N . VAL A 1 82 ? -13.228 -48.822 -1.060 1.00 46.00 82 VAL A N 1
ATOM 643 C CA . VAL A 1 82 ? -12.332 -49.402 -2.058 1.00 46.00 82 VAL A CA 1
ATOM 644 C C . VAL A 1 82 ? -10.930 -48.906 -1.721 1.00 46.00 82 VAL A C 1
ATOM 646 O O . VAL A 1 82 ? -10.669 -47.704 -1.702 1.00 46.00 82 VAL A O 1
ATOM 649 N N . SER A 1 83 ? -10.063 -49.853 -1.368 1.00 47.91 83 SER A N 1
ATOM 650 C CA . SER A 1 83 ? -8.636 -49.637 -1.163 1.00 47.91 83 SER A CA 1
ATOM 651 C C . SER A 1 83 ? -8.026 -49.130 -2.468 1.00 47.91 83 SER A C 1
ATOM 653 O O . SER A 1 83 ? -8.150 -49.765 -3.510 1.00 47.91 83 SER A O 1
ATOM 655 N N . SER A 1 84 ? -7.418 -47.951 -2.410 1.00 48.75 84 SER A N 1
ATOM 656 C CA . SER A 1 84 ? -6.714 -47.324 -3.520 1.00 48.75 84 SER A CA 1
ATOM 657 C C . SER A 1 84 ? -5.339 -47.963 -3.691 1.00 48.75 84 SER A C 1
ATOM 659 O O . SER A 1 84 ? -4.355 -47.426 -3.198 1.00 48.75 84 SER A O 1
ATOM 661 N N . ASN A 1 85 ? -5.293 -49.096 -4.377 1.00 53.34 85 ASN A N 1
ATOM 662 C CA . ASN A 1 85 ? -4.134 -49.567 -5.124 1.00 53.34 85 ASN A CA 1
ATOM 663 C C . ASN A 1 85 ? -4.720 -50.151 -6.401 1.00 53.34 85 ASN A C 1
ATOM 665 O O . ASN A 1 85 ? -5.209 -51.266 -6.344 1.00 53.34 85 ASN A O 1
ATOM 669 N N . ASP A 1 86 ? -4.811 -49.333 -7.448 1.00 42.12 86 ASP A N 1
ATOM 670 C CA . ASP A 1 86 ? -4.759 -49.728 -8.860 1.00 42.12 86 ASP A CA 1
ATOM 671 C C . ASP A 1 86 ? -4.939 -48.456 -9.696 1.00 42.12 86 ASP A C 1
ATOM 673 O O . ASP A 1 86 ? -6.012 -47.860 -9.811 1.00 42.12 86 ASP A O 1
ATOM 677 N N . THR A 1 87 ? -3.813 -47.972 -10.209 1.00 52.91 87 THR A N 1
ATOM 678 C CA . THR A 1 87 ? -3.736 -46.943 -11.237 1.00 52.91 87 THR A CA 1
ATOM 679 C C . THR A 1 87 ? -4.074 -47.583 -12.570 1.00 52.91 87 THR A C 1
ATOM 681 O O . THR A 1 87 ? -3.175 -48.082 -13.228 1.00 52.91 87 THR A O 1
ATOM 684 N N . GLU A 1 88 ? -5.336 -47.569 -12.979 1.00 53.44 88 GLU A N 1
ATOM 685 C CA . GLU A 1 88 ? -5.719 -47.715 -14.384 1.00 53.44 88 GLU A CA 1
ATOM 686 C C . GLU A 1 88 ? -7.198 -47.340 -14.554 1.00 53.44 88 GLU A C 1
ATOM 688 O O . GLU A 1 88 ? -8.013 -47.598 -13.675 1.00 53.44 88 GLU A O 1
ATOM 693 N N . SER A 1 89 ? -7.539 -46.725 -15.693 1.00 52.25 89 SER A N 1
ATOM 694 C CA . SER A 1 89 ? -8.888 -46.325 -16.158 1.00 52.25 89 SER A CA 1
ATOM 695 C C . SER A 1 89 ? -9.448 -44.940 -15.753 1.00 52.25 89 SER A C 1
ATOM 697 O O . SER A 1 89 ? -10.535 -44.801 -15.196 1.00 52.25 89 SER A O 1
ATOM 699 N N . ILE A 1 90 ? -8.776 -43.860 -16.180 1.00 50.03 90 ILE A N 1
ATOM 700 C CA . ILE A 1 90 ? -9.417 -42.536 -16.347 1.00 50.03 90 ILE A CA 1
ATOM 701 C C . ILE A 1 90 ? -10.053 -42.468 -17.744 1.00 50.03 90 ILE A C 1
ATOM 703 O O . ILE A 1 90 ? -9.483 -41.898 -18.669 1.00 50.03 90 ILE A O 1
ATOM 707 N N . SER A 1 91 ? -11.227 -43.072 -17.924 1.00 52.84 91 SER A N 1
ATOM 708 C CA . SER A 1 91 ? -12.040 -42.842 -19.135 1.00 52.84 91 SER A CA 1
ATOM 709 C C . SER A 1 91 ? -13.552 -43.047 -18.969 1.00 52.84 91 SER A C 1
ATOM 711 O O . SER A 1 91 ? -14.283 -42.835 -19.930 1.00 52.84 91 SER A O 1
ATOM 713 N N . ALA A 1 92 ? -14.062 -43.355 -17.768 1.00 51.19 92 ALA A N 1
ATOM 714 C CA . ALA A 1 92 ? -15.490 -43.661 -17.565 1.00 51.19 92 ALA A CA 1
ATOM 715 C C . ALA A 1 92 ? -16.257 -42.707 -16.617 1.00 51.19 92 ALA A C 1
ATOM 717 O O . ALA A 1 92 ? -17.394 -42.986 -16.249 1.00 51.19 92 ALA A O 1
ATOM 718 N N . LEU A 1 93 ? -15.684 -41.566 -16.213 1.00 51.19 93 LEU A N 1
ATOM 719 C CA . LEU A 1 93 ? -16.297 -40.649 -15.229 1.00 51.19 93 LEU A CA 1
ATOM 720 C C . LEU A 1 93 ? -16.917 -39.372 -15.831 1.00 51.19 93 LEU A C 1
ATOM 722 O O . LEU A 1 93 ? -16.885 -38.326 -15.191 1.00 51.19 93 LEU A O 1
ATOM 726 N N . ASN A 1 94 ? -17.502 -39.433 -17.033 1.00 55.66 94 ASN A N 1
ATOM 727 C CA . ASN A 1 94 ? -18.145 -38.257 -17.650 1.00 55.66 94 ASN A CA 1
ATOM 728 C C . ASN A 1 94 ? -19.653 -38.368 -17.938 1.00 55.66 94 ASN A C 1
ATOM 730 O O . ASN A 1 94 ? -20.224 -37.400 -18.429 1.00 55.66 94 ASN A O 1
ATOM 734 N N . GLU A 1 95 ? -20.339 -39.453 -17.566 1.00 53.88 95 GLU A N 1
ATOM 735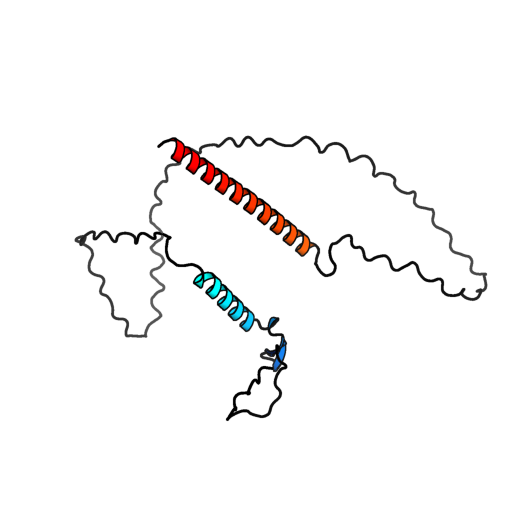 C CA . GLU A 1 95 ? -21.786 -39.580 -17.853 1.00 53.88 95 GLU A CA 1
ATOM 736 C C . GLU A 1 95 ? -22.721 -39.285 -16.664 1.00 53.88 95 GLU A C 1
ATOM 738 O O . GLU A 1 95 ? -23.909 -39.055 -16.862 1.00 53.88 95 GLU A O 1
ATOM 743 N N . ASN A 1 96 ? -22.215 -39.155 -15.432 1.00 53.88 96 ASN A N 1
ATOM 744 C CA . ASN A 1 96 ? -23.080 -39.029 -14.243 1.00 53.88 96 ASN A CA 1
ATOM 745 C C . ASN A 1 96 ? -23.328 -37.592 -13.736 1.00 53.88 96 ASN A C 1
ATOM 747 O O . ASN A 1 96 ? -23.862 -37.407 -12.643 1.00 53.88 96 ASN A O 1
ATOM 751 N N . LEU A 1 97 ? -22.971 -36.551 -14.499 1.00 51.03 97 LEU A N 1
ATOM 752 C CA . LEU A 1 97 ? -23.150 -35.148 -14.076 1.00 51.03 97 LEU A CA 1
ATOM 753 C C . LEU A 1 97 ? -24.433 -34.470 -14.596 1.00 51.03 97 LEU A C 1
ATOM 755 O O . LEU A 1 97 ? -24.686 -33.315 -14.252 1.00 51.03 97 LEU A O 1
ATOM 759 N N . ALA A 1 98 ? -25.272 -35.169 -15.368 1.00 54.38 98 ALA A N 1
ATOM 760 C CA . ALA A 1 98 ? -26.492 -34.593 -15.944 1.00 54.38 98 ALA A CA 1
ATOM 761 C C . ALA A 1 98 ? -27.742 -34.664 -15.033 1.00 54.38 98 ALA A C 1
ATOM 763 O O . ALA A 1 98 ? -28.686 -33.903 -15.246 1.00 54.38 98 ALA A O 1
ATOM 764 N N . GLU A 1 99 ? -27.768 -35.500 -13.987 1.00 52.31 99 GLU A N 1
ATOM 765 C CA . GLU A 1 99 ? -29.020 -35.789 -13.255 1.00 52.31 99 GLU A CA 1
ATOM 766 C C . GLU A 1 99 ? -29.253 -35.000 -11.949 1.00 52.31 99 GLU A C 1
ATOM 768 O O . GLU A 1 99 ? -30.331 -35.081 -11.363 1.00 52.31 99 GLU A O 1
ATOM 773 N N . LEU A 1 100 ? -28.324 -34.151 -11.490 1.00 51.09 100 LEU A N 1
ATOM 774 C CA . LEU A 1 100 ? -28.493 -33.406 -10.222 1.00 51.09 100 LEU A CA 1
ATOM 775 C C . LEU A 1 100 ? -29.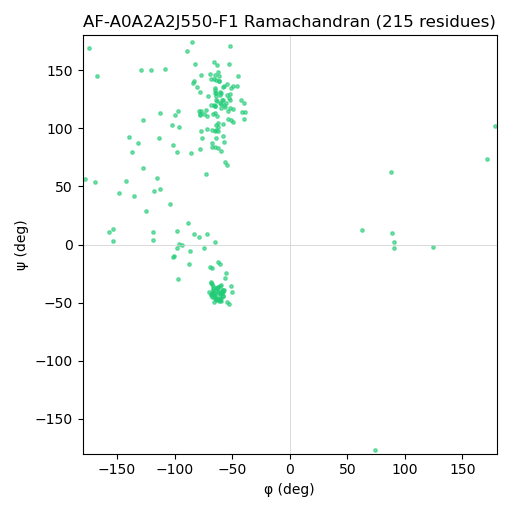214 -32.042 -10.336 1.00 51.09 100 LEU A C 1
ATOM 777 O O . LEU A 1 100 ? -29.126 -31.212 -9.427 1.00 51.09 100 LEU A O 1
ATOM 781 N N . SER A 1 101 ? -29.953 -31.776 -11.418 1.00 45.38 101 SER A N 1
ATOM 782 C CA . SER A 1 101 ? -30.538 -30.445 -11.680 1.00 45.38 101 SER A CA 1
ATOM 783 C C . SER A 1 101 ? -31.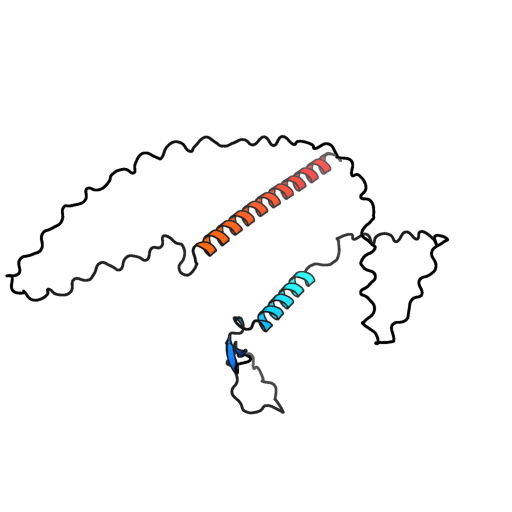984 -30.226 -11.197 1.00 45.38 101 SER A C 1
ATOM 785 O O . SER A 1 101 ? -32.492 -29.108 -11.303 1.00 45.38 101 SER A O 1
ATOM 787 N N . THR A 1 102 ? -32.656 -31.211 -10.586 1.00 52.22 102 THR A N 1
ATOM 788 C CA . THR A 1 102 ? -34.092 -31.092 -10.243 1.00 52.22 102 THR A CA 1
ATOM 789 C C . THR A 1 102 ? -34.409 -31.167 -8.747 1.00 52.22 102 THR A C 1
ATOM 791 O O . THR A 1 102 ? -35.366 -31.826 -8.340 1.00 52.22 102 THR A O 1
ATOM 794 N N . THR A 1 103 ? -33.669 -30.457 -7.890 1.00 49.94 103 THR A N 1
ATOM 795 C CA . THR A 1 103 ? -34.107 -30.247 -6.497 1.00 49.94 103 THR A CA 1
ATOM 796 C C . THR A 1 103 ? -34.810 -28.897 -6.336 1.00 49.94 103 THR A C 1
ATOM 798 O O . THR A 1 103 ? -34.257 -27.814 -6.531 1.00 49.94 103 THR A O 1
ATOM 801 N N . LYS A 1 104 ? -36.107 -28.986 -6.020 1.00 54.25 104 LYS A N 1
ATOM 802 C CA . LYS A 1 104 ? -37.041 -27.876 -5.802 1.00 54.25 104 LYS A CA 1
ATOM 803 C C . LYS A 1 104 ? -36.477 -26.880 -4.780 1.00 54.25 104 LYS A C 1
ATOM 805 O O . LYS A 1 104 ? -36.308 -27.209 -3.608 1.00 54.25 104 LYS A O 1
ATOM 810 N N . ARG A 1 105 ? -36.246 -25.637 -5.220 1.00 47.91 105 ARG A N 1
ATOM 811 C CA . ARG A 1 105 ? -35.851 -24.514 -4.356 1.00 47.91 105 ARG A CA 1
ATOM 812 C C . ARG A 1 105 ? -36.911 -24.276 -3.267 1.00 47.91 105 ARG A C 1
ATOM 814 O O . ARG A 1 105 ? -38.068 -24.023 -3.615 1.00 47.91 105 ARG A O 1
ATOM 821 N N . PRO A 1 106 ? -36.551 -24.285 -1.973 1.00 56.09 106 PRO A N 1
ATOM 822 C CA . PRO A 1 106 ? -37.479 -23.907 -0.917 1.00 56.09 106 PRO A CA 1
ATOM 823 C C . PRO A 1 106 ? -37.851 -22.424 -1.052 1.00 56.09 106 PRO A C 1
ATOM 825 O O . PRO A 1 106 ? -36.994 -21.559 -1.256 1.00 56.09 106 PRO A O 1
ATOM 828 N N . LYS A 1 107 ? -39.152 -22.127 -0.956 1.00 58.56 107 LYS A N 1
ATOM 829 C CA . LYS A 1 107 ? -39.689 -20.761 -0.948 1.00 58.56 107 LYS A CA 1
ATOM 830 C C . LYS A 1 107 ? -39.202 -20.045 0.316 1.00 58.56 107 LYS A C 1
ATOM 832 O O . LYS A 1 107 ? -39.775 -20.200 1.389 1.00 58.56 107 LYS A O 1
ATOM 837 N N . LEU A 1 108 ? -38.141 -19.251 0.186 1.00 54.62 108 LEU A N 1
ATOM 838 C CA . LEU A 1 108 ? -37.709 -18.310 1.217 1.00 54.62 108 LEU A CA 1
ATOM 839 C C . LEU A 1 108 ? -38.810 -17.265 1.426 1.00 54.62 108 LEU A C 1
ATOM 841 O O . LEU A 1 108 ? -39.070 -16.431 0.554 1.00 54.62 108 LEU A O 1
ATOM 845 N N . HIS A 1 109 ? -39.459 -17.320 2.588 1.00 57.38 109 HIS A N 1
ATOM 846 C CA . HIS A 1 109 ? -40.368 -16.276 3.040 1.00 57.38 109 HIS A CA 1
ATOM 847 C C . HIS A 1 109 ? -39.632 -14.930 3.035 1.00 57.38 109 HIS A C 1
ATOM 849 O O . HIS A 1 109 ? -38.596 -14.756 3.679 1.00 57.38 109 HIS A O 1
ATOM 855 N N . ARG A 1 110 ? -40.171 -13.973 2.269 1.00 50.34 110 ARG A N 1
ATOM 856 C CA . ARG A 1 110 ? -39.734 -12.574 2.255 1.00 50.34 110 ARG A CA 1
ATOM 857 C C . ARG A 1 110 ? -39.861 -12.013 3.669 1.00 50.34 110 ARG A C 1
ATOM 859 O O . ARG A 1 110 ? -40.960 -11.675 4.100 1.00 50.34 110 ARG A O 1
ATOM 866 N N . LEU A 1 111 ? -38.738 -11.871 4.364 1.00 66.88 111 LEU A N 1
ATOM 867 C CA . LEU A 1 111 ? -38.686 -11.060 5.573 1.00 66.88 111 LEU A CA 1
ATOM 868 C C . LEU A 1 111 ? -39.036 -9.602 5.221 1.00 66.88 111 LEU A C 1
ATOM 870 O O . LEU A 1 111 ? -38.626 -9.108 4.160 1.00 66.88 111 LEU A O 1
ATOM 874 N N . PRO A 1 112 ? -39.795 -8.904 6.083 1.00 58.41 112 PRO A N 1
ATOM 875 C CA . PRO A 1 112 ? -40.177 -7.521 5.856 1.00 58.41 112 PRO A CA 1
ATOM 876 C C . PRO A 1 112 ? -38.916 -6.663 5.741 1.00 58.41 112 PRO A C 1
ATOM 878 O O . PRO A 1 112 ? -38.073 -6.612 6.637 1.00 58.41 112 PRO A O 1
ATOM 881 N N . ARG A 1 113 ? -38.773 -5.991 4.595 1.00 51.88 113 ARG A N 1
ATOM 882 C CA . ARG A 1 113 ? -37.713 -5.012 4.354 1.00 51.88 113 ARG A CA 1
ATOM 883 C C . ARG A 1 113 ? -37.882 -3.869 5.351 1.00 51.88 113 ARG A C 1
ATOM 885 O O . ARG A 1 113 ? -38.661 -2.951 5.106 1.00 51.88 113 ARG A O 1
ATOM 892 N N . LEU A 1 114 ? -37.122 -3.906 6.443 1.00 54.56 114 LEU A N 1
ATOM 893 C CA . LEU A 1 114 ? -36.869 -2.750 7.298 1.00 54.56 114 LEU A CA 1
ATOM 894 C C . LEU A 1 114 ? -36.242 -1.652 6.429 1.00 54.56 114 LEU A C 1
ATOM 896 O O . LEU A 1 114 ? -35.035 -1.622 6.188 1.00 54.56 114 LEU A O 1
ATOM 900 N N . ARG A 1 115 ? -37.089 -0.762 5.903 1.00 47.94 115 ARG A N 1
ATOM 901 C CA . ARG A 1 115 ? -36.676 0.485 5.264 1.00 47.94 115 ARG A CA 1
ATOM 902 C C . ARG A 1 115 ? -36.084 1.368 6.353 1.00 47.94 115 ARG A C 1
ATOM 904 O O . ARG A 1 115 ? -36.780 2.173 6.961 1.00 47.94 115 ARG A O 1
ATOM 911 N N . MET A 1 116 ? -34.790 1.215 6.611 1.00 51.03 116 MET A N 1
ATOM 912 C CA . MET A 1 116 ? -34.054 2.221 7.360 1.00 51.03 116 MET A CA 1
ATOM 913 C C . MET A 1 116 ? -34.056 3.502 6.529 1.00 51.03 116 MET A C 1
ATOM 915 O O . MET A 1 116 ? -33.350 3.613 5.527 1.00 51.03 116 MET A O 1
ATOM 919 N N . ALA A 1 117 ? -34.904 4.452 6.925 1.00 50.94 117 ALA A N 1
ATOM 920 C CA . ALA A 1 117 ? -34.922 5.805 6.400 1.00 50.94 117 ALA A CA 1
ATOM 921 C C . ALA A 1 117 ? -33.601 6.486 6.781 1.00 50.94 117 ALA A C 1
ATOM 923 O O . ALA A 1 117 ? -33.476 7.168 7.797 1.00 50.94 117 ALA A O 1
ATOM 924 N N . MET A 1 118 ? -32.573 6.259 5.967 1.00 50.34 118 MET A N 1
ATOM 925 C CA . MET A 1 118 ? -31.330 7.009 6.021 1.00 50.34 118 MET A CA 1
ATOM 926 C C . MET A 1 118 ? -31.668 8.454 5.660 1.00 50.34 118 MET A C 1
ATOM 928 O O . MET A 1 118 ? -31.822 8.800 4.491 1.00 50.34 118 MET A O 1
ATOM 932 N N . ARG A 1 119 ? -31.816 9.305 6.679 1.00 58.75 119 ARG A N 1
ATOM 933 C CA . ARG A 1 119 ? -31.973 10.753 6.530 1.00 58.75 119 ARG A CA 1
ATOM 934 C C . ARG A 1 119 ? -30.662 11.323 5.992 1.00 58.75 119 ARG A C 1
ATOM 936 O O . ARG A 1 119 ? -29.792 11.763 6.743 1.00 58.75 119 ARG A O 1
ATOM 943 N N . VAL A 1 120 ? -30.496 11.276 4.674 1.00 49.12 120 VAL A N 1
ATOM 944 C CA . VAL A 1 120 ? -29.394 11.928 3.970 1.00 49.12 120 VAL A CA 1
ATOM 945 C C . VAL A 1 120 ? -29.615 13.433 4.108 1.00 49.12 120 VAL A C 1
ATOM 947 O O . VAL A 1 120 ? -30.415 14.022 3.391 1.00 49.12 120 VAL A O 1
ATOM 950 N N . LYS A 1 121 ? -28.924 14.075 5.058 1.00 52.56 121 LYS A N 1
ATOM 951 C CA . LYS A 1 121 ? -28.766 15.535 5.061 1.00 52.56 121 LYS A CA 1
ATOM 952 C C . LYS A 1 121 ? -27.966 15.902 3.809 1.00 52.56 121 LYS A C 1
ATOM 954 O O . LYS A 1 121 ? -26.734 15.881 3.824 1.00 52.56 121 LYS A O 1
ATOM 959 N N . SER A 1 122 ? -28.660 16.188 2.714 1.00 49.28 122 SER A N 1
ATOM 960 C CA . SER A 1 122 ? -28.070 16.729 1.499 1.00 49.28 122 SER A CA 1
ATOM 961 C C . SER A 1 122 ? -27.464 18.094 1.824 1.00 49.28 122 SER A C 1
ATOM 963 O O .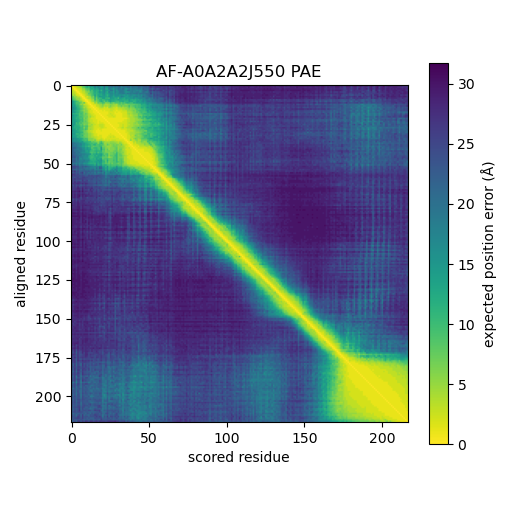 SER A 1 122 ? -28.150 19.097 1.991 1.00 49.28 122 SER A O 1
ATOM 965 N N . LYS A 1 123 ? -26.132 18.152 1.924 1.00 54.03 123 LYS A N 1
ATOM 966 C CA . LYS A 1 123 ? -25.370 19.408 1.860 1.00 54.03 123 LYS A CA 1
ATOM 967 C C . LYS A 1 123 ? -25.365 19.921 0.414 1.00 54.03 123 LYS A C 1
ATOM 969 O O . LYS A 1 123 ? -24.321 20.039 -0.216 1.00 54.03 123 LYS A O 1
ATOM 974 N N . THR A 1 124 ? -26.540 20.203 -0.131 1.00 51.19 124 THR A N 1
ATOM 975 C CA . THR A 1 124 ? -26.731 20.903 -1.403 1.00 51.19 124 THR A CA 1
ATOM 976 C C . THR A 1 124 ? -27.012 22.362 -1.078 1.00 51.19 124 THR A C 1
ATOM 978 O O . THR A 1 124 ? -28.160 22.773 -1.004 1.00 51.19 124 THR A O 1
ATOM 981 N N . GLY A 1 125 ? -25.964 23.137 -0.784 1.00 53.72 125 GLY A N 1
ATOM 982 C CA . GLY A 1 125 ? -26.159 24.530 -0.364 1.00 53.72 125 GLY A CA 1
ATOM 983 C C . GLY A 1 125 ? -24.988 25.491 -0.555 1.00 53.72 125 GLY A C 1
ATOM 984 O O . GLY A 1 125 ? -25.047 26.584 -0.015 1.00 53.72 125 GLY A O 1
ATOM 985 N N . ARG A 1 126 ? -23.912 25.133 -1.276 1.00 52.88 126 ARG A N 1
ATOM 986 C CA . ARG A 1 126 ? -22.780 26.062 -1.532 1.00 52.88 126 ARG A CA 1
ATOM 987 C C . ARG A 1 126 ? -22.066 25.843 -2.875 1.00 52.88 126 ARG A C 1
ATOM 989 O O . ARG A 1 126 ? -20.842 25.809 -2.933 1.00 52.88 126 ARG A O 1
ATOM 996 N N . ARG A 1 127 ? -22.808 25.657 -3.972 1.00 50.56 127 ARG A N 1
ATOM 997 C CA . ARG A 1 127 ? -22.225 25.616 -5.334 1.00 50.56 127 ARG A CA 1
ATOM 998 C C . ARG A 1 127 ? -23.017 26.432 -6.365 1.00 50.56 127 ARG A C 1
ATOM 1000 O O . ARG A 1 127 ? -23.188 26.007 -7.498 1.00 50.56 127 ARG A O 1
ATOM 1007 N N . ARG A 1 128 ? -23.476 27.625 -5.988 1.00 54.91 128 ARG A N 1
ATOM 1008 C CA . ARG A 1 128 ? -23.894 28.662 -6.944 1.00 54.91 128 ARG A CA 1
ATOM 1009 C C . ARG A 1 128 ? -23.255 29.984 -6.541 1.00 54.91 128 ARG A C 1
ATOM 1011 O O . ARG A 1 128 ? -23.822 30.689 -5.725 1.00 54.91 128 ARG A O 1
ATOM 1018 N N . ALA A 1 129 ? -22.041 30.227 -7.031 1.00 55.12 129 ALA A N 1
ATOM 1019 C CA . ALA A 1 129 ? -21.424 31.552 -7.195 1.00 55.12 129 ALA A CA 1
ATOM 1020 C C . ALA A 1 129 ? -19.948 31.368 -7.591 1.00 55.12 129 ALA A C 1
ATOM 1022 O O . ALA A 1 129 ? -19.065 31.496 -6.750 1.00 55.12 129 ALA A O 1
ATOM 1023 N N . ARG A 1 130 ? -19.679 30.962 -8.840 1.00 54.03 130 ARG A N 1
ATOM 1024 C CA . ARG A 1 130 ? -18.389 31.172 -9.544 1.00 54.03 130 ARG A CA 1
ATOM 1025 C C . ARG A 1 130 ? -18.464 30.632 -10.976 1.00 54.03 130 ARG A C 1
ATOM 1027 O O . ARG A 1 130 ? -17.693 29.773 -11.377 1.00 54.03 130 ARG A O 1
ATOM 1034 N N . ILE A 1 131 ? -19.435 31.116 -11.742 1.00 53.66 131 ILE A N 1
ATOM 1035 C CA . ILE A 1 131 ? -19.406 31.036 -13.207 1.00 53.66 131 ILE A CA 1
ATOM 1036 C C . ILE A 1 131 ? -19.879 32.406 -13.699 1.00 53.66 131 ILE A C 1
ATOM 1038 O O . ILE A 1 131 ? -21.061 32.588 -13.939 1.00 53.66 131 ILE A O 1
ATOM 1042 N N . SER A 1 132 ? -18.992 33.405 -13.692 1.00 56.22 132 SER A N 1
ATOM 1043 C CA . SER A 1 132 ? -19.226 34.714 -14.332 1.00 56.22 132 SER A CA 1
ATOM 1044 C C . SER A 1 132 ? -17.931 35.541 -14.385 1.00 56.22 132 SER A C 1
ATOM 1046 O O . SER A 1 132 ? -17.877 36.648 -13.858 1.00 56.22 132 SER A O 1
ATOM 1048 N N . ALA A 1 133 ? -16.844 34.993 -14.942 1.00 55.31 133 ALA A N 1
ATOM 1049 C CA . ALA A 1 133 ? -15.622 35.792 -15.142 1.00 55.31 133 ALA A CA 1
ATOM 1050 C C . ALA A 1 133 ? -14.705 35.332 -16.293 1.00 55.31 133 ALA A C 1
ATOM 1052 O O . ALA A 1 133 ? -13.567 35.783 -16.368 1.00 55.31 133 ALA A O 1
ATOM 1053 N N . GLN A 1 134 ? -15.146 34.448 -17.194 1.00 56.09 134 GLN A N 1
ATOM 1054 C CA . GLN A 1 134 ? -14.305 33.977 -18.306 1.00 56.09 134 GLN A CA 1
ATOM 1055 C C . GLN A 1 134 ? -15.003 34.144 -19.655 1.00 56.09 134 GLN A C 1
ATOM 1057 O O . GLN A 1 134 ? -15.314 33.181 -20.341 1.00 56.09 134 GLN A O 1
ATOM 1062 N N . SER A 1 135 ? -15.232 35.396 -20.038 1.00 53.56 135 SER A N 1
ATOM 1063 C CA . SER A 1 135 ? -15.485 35.773 -21.431 1.00 53.56 135 SER A CA 1
ATOM 1064 C C . SER A 1 135 ? -14.819 37.119 -21.734 1.00 53.56 135 SER A C 1
ATOM 1066 O O . SER A 1 135 ? -15.460 38.076 -22.153 1.00 53.56 135 SER A O 1
ATOM 1068 N N . ARG A 1 136 ? -13.509 37.222 -21.482 1.00 54.25 136 ARG A N 1
ATOM 1069 C CA . ARG A 1 136 ? -12.661 38.197 -22.182 1.00 54.25 136 ARG A CA 1
ATOM 1070 C C . ARG A 1 136 ? -11.905 37.437 -23.261 1.00 54.25 136 ARG A C 1
ATOM 1072 O O . ARG A 1 136 ? -10.801 36.949 -23.037 1.00 54.25 136 ARG A O 1
ATOM 1079 N N . VAL A 1 137 ? -12.560 37.294 -24.408 1.00 58.81 137 VAL A N 1
ATOM 1080 C CA . VAL A 1 137 ? -11.907 36.949 -25.671 1.00 58.81 137 VAL A CA 1
ATOM 1081 C C . VAL A 1 137 ? -10.896 38.063 -25.942 1.00 58.81 137 VAL A C 1
ATOM 1083 O O . VAL A 1 137 ? -11.273 39.232 -26.020 1.00 58.81 137 VAL A O 1
ATOM 1086 N N . LYS A 1 138 ? -9.603 37.728 -25.988 1.00 67.06 138 LYS A N 1
ATOM 1087 C CA . LYS A 1 138 ? -8.577 38.670 -26.446 1.00 67.06 138 LYS A CA 1
ATOM 1088 C C . LYS A 1 138 ? -8.849 38.964 -27.930 1.00 67.06 138 LYS A C 1
ATOM 1090 O O . LYS A 1 138 ? -9.028 38.001 -28.675 1.00 67.06 138 LYS A O 1
ATOM 1095 N N . PRO A 1 139 ? -8.896 40.235 -28.362 1.00 64.19 139 PRO A N 1
ATOM 1096 C CA . PRO A 1 139 ? -9.030 40.557 -29.775 1.00 64.19 139 PRO A CA 1
ATOM 1097 C C . PRO A 1 139 ? -7.844 39.969 -30.547 1.00 64.19 139 PRO A C 1
ATOM 1099 O O . PRO A 1 139 ? -6.690 40.105 -30.139 1.00 64.19 139 PRO A O 1
ATOM 1102 N N . ILE A 1 140 ? -8.160 39.265 -31.632 1.00 63.91 140 ILE A N 1
ATOM 1103 C CA . ILE A 1 140 ? -7.195 38.725 -32.589 1.00 63.91 140 ILE A CA 1
ATOM 1104 C C . ILE A 1 140 ? -6.577 39.927 -33.308 1.00 63.91 140 ILE A C 1
ATOM 1106 O O . ILE A 1 140 ? -7.297 40.726 -33.905 1.00 63.91 140 ILE A O 1
ATOM 1110 N N . ALA A 1 141 ? -5.259 40.086 -33.196 1.00 70.38 141 ALA A N 1
ATOM 1111 C CA . ALA A 1 141 ? -4.531 41.111 -33.931 1.00 70.38 141 ALA A CA 1
ATOM 1112 C C . ALA A 1 141 ? -4.633 40.840 -35.447 1.00 70.38 141 ALA A C 1
ATOM 1114 O O . ALA A 1 141 ? -4.598 39.673 -35.849 1.00 70.38 141 ALA A O 1
ATOM 1115 N N . PRO A 1 142 ? -4.769 41.881 -36.287 1.00 76.50 142 PRO A N 1
ATOM 1116 C CA . PRO A 1 142 ? -4.835 41.717 -37.734 1.00 76.50 142 PRO A CA 1
ATOM 1117 C C . PRO A 1 142 ? -3.526 41.130 -38.298 1.00 76.50 142 PRO A C 1
ATOM 1119 O O . PRO A 1 142 ? -2.465 41.293 -37.688 1.00 76.50 142 PRO A O 1
ATOM 1122 N N . PRO A 1 143 ? -3.586 40.450 -39.458 1.00 69.56 143 PRO A N 1
ATOM 1123 C CA . PRO A 1 143 ? -2.417 39.844 -40.084 1.00 69.56 143 PRO A CA 1
ATOM 1124 C C . PRO A 1 143 ? -1.402 40.920 -40.489 1.00 69.56 143 PRO A C 1
ATOM 1126 O O . PRO A 1 143 ? -1.721 41.862 -41.213 1.00 69.56 143 PRO A O 1
ATOM 1129 N N . VAL A 1 144 ? -0.170 40.767 -40.006 1.00 73.75 144 VAL A N 1
ATOM 1130 C CA . VAL A 1 144 ? 0.974 41.603 -40.383 1.00 73.75 144 VAL A CA 1
ATOM 1131 C C . VAL A 1 144 ? 1.372 41.257 -41.821 1.00 73.75 144 VAL A C 1
ATOM 1133 O O . VAL A 1 144 ? 1.544 40.086 -42.155 1.00 73.75 144 VAL A O 1
ATOM 1136 N N . ALA A 1 145 ? 1.479 42.278 -42.672 1.00 74.88 145 ALA A N 1
ATOM 1137 C CA . ALA A 1 145 ? 1.883 42.150 -44.069 1.00 74.88 145 ALA A CA 1
ATOM 1138 C C . ALA A 1 145 ? 3.318 41.589 -44.206 1.00 74.88 145 ALA A C 1
ATOM 1140 O O . ALA A 1 145 ? 4.160 41.860 -43.345 1.00 74.88 145 ALA A O 1
ATOM 1141 N N . PRO A 1 146 ? 3.624 40.834 -45.278 1.00 70.69 146 PRO A N 1
ATOM 1142 C CA . PRO A 1 146 ? 4.964 40.308 -45.507 1.00 70.69 146 PRO A CA 1
ATOM 1143 C C . PRO A 1 146 ? 5.974 41.441 -45.777 1.00 70.69 146 PRO A C 1
ATOM 1145 O O . PRO A 1 146 ? 5.633 42.422 -46.447 1.00 70.69 146 PRO A O 1
ATOM 1148 N N . PRO A 1 147 ? 7.217 41.327 -45.279 1.00 63.16 147 PRO A N 1
ATOM 1149 C CA . PRO A 1 147 ? 8.256 42.322 -45.519 1.00 63.16 147 PRO A CA 1
ATOM 1150 C C . PRO A 1 147 ? 8.692 42.340 -46.994 1.00 63.16 147 PRO A C 1
ATOM 1152 O O . PRO A 1 147 ? 8.769 41.302 -47.652 1.00 63.16 147 PRO A O 1
ATOM 1155 N N . ARG A 1 148 ? 8.974 43.544 -47.510 1.00 61.06 148 ARG A N 1
ATOM 1156 C CA . ARG A 1 148 ? 9.542 43.780 -48.848 1.00 61.06 148 ARG A CA 1
ATOM 1157 C C . ARG A 1 148 ? 10.998 43.299 -48.921 1.00 61.06 148 ARG A C 1
ATOM 1159 O O . ARG A 1 148 ? 11.732 43.408 -47.946 1.00 61.06 148 ARG A O 1
ATOM 1166 N N . ALA A 1 149 ? 11.395 42.816 -50.097 1.00 58.09 149 ALA A N 1
ATOM 1167 C CA . ALA A 1 149 ? 12.621 42.056 -50.351 1.00 58.09 149 ALA A CA 1
ATOM 1168 C C . ALA A 1 149 ? 13.934 42.868 -50.464 1.00 58.09 149 ALA A C 1
ATOM 1170 O O . ALA A 1 149 ? 14.969 42.275 -50.745 1.00 58.09 149 ALA A O 1
ATOM 1171 N N . ASP A 1 150 ? 13.942 44.178 -50.199 1.00 59.22 150 ASP A N 1
ATOM 1172 C CA . ASP A 1 150 ? 15.097 45.042 -50.514 1.00 59.22 150 ASP A CA 1
ATOM 1173 C C . ASP A 1 150 ? 15.820 45.597 -49.274 1.00 59.22 150 ASP A C 1
ATOM 1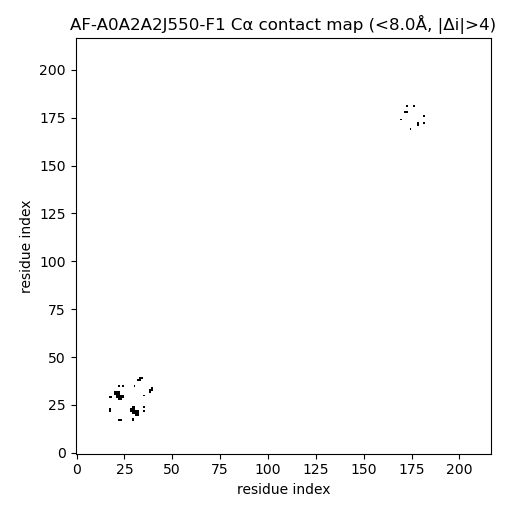175 O O . ASP A 1 150 ? 16.101 46.793 -49.183 1.00 59.22 150 ASP A O 1
ATOM 1179 N N . GLN A 1 151 ? 16.133 44.748 -48.290 1.00 58.06 151 GLN A N 1
ATOM 1180 C CA . GLN A 1 151 ? 17.047 45.120 -47.202 1.00 58.06 151 GLN A CA 1
ATOM 1181 C C . GLN A 1 151 ? 18.166 44.091 -47.053 1.00 58.06 151 GLN A C 1
ATOM 1183 O O . GLN A 1 151 ? 17.967 42.968 -46.592 1.00 58.06 151 GLN A O 1
ATOM 1188 N N . ALA A 1 152 ? 19.358 44.514 -47.474 1.00 59.41 152 ALA A N 1
ATOM 1189 C CA . ALA A 1 152 ? 20.618 43.821 -47.276 1.00 59.41 152 ALA A CA 1
ATOM 1190 C C . ALA A 1 152 ? 20.856 43.513 -45.788 1.00 59.41 152 ALA A C 1
ATOM 1192 O O . ALA A 1 152 ? 20.601 44.338 -44.912 1.00 59.41 152 ALA A O 1
ATOM 1193 N N . MET A 1 153 ? 21.357 42.306 -45.535 1.00 55.09 153 MET A N 1
ATOM 1194 C CA . MET A 1 153 ? 21.572 41.710 -44.217 1.00 55.09 153 MET A CA 1
ATOM 1195 C C . MET A 1 153 ? 22.636 42.470 -43.403 1.00 55.09 153 MET A C 1
ATOM 1197 O O . MET A 1 153 ? 23.802 42.474 -43.803 1.00 55.09 153 MET A O 1
ATOM 1201 N N . PRO A 1 154 ? 22.313 43.039 -42.229 1.00 66.69 154 PRO A N 1
ATOM 1202 C CA . PRO A 1 154 ? 23.316 43.311 -41.210 1.00 66.69 154 PRO A CA 1
ATOM 1203 C C . PRO A 1 154 ? 23.691 42.011 -40.478 1.00 66.69 154 PRO A C 1
ATOM 1205 O O . PRO A 1 154 ? 22.861 41.119 -40.291 1.00 66.69 154 PRO A O 1
ATOM 1208 N N . MET A 1 155 ? 24.963 41.910 -40.080 1.00 67.44 155 MET A N 1
ATOM 1209 C CA . MET A 1 155 ? 25.524 40.795 -39.306 1.00 67.44 155 MET A CA 1
ATOM 1210 C C . MET A 1 155 ? 24.626 40.371 -38.128 1.00 67.44 155 MET A C 1
ATOM 1212 O O . MET A 1 155 ? 24.031 41.232 -37.474 1.00 67.44 155 MET A O 1
ATOM 1216 N N . PRO A 1 156 ? 24.574 39.067 -37.790 1.00 66.31 156 PRO A N 1
ATOM 1217 C CA . PRO A 1 156 ? 23.793 38.600 -36.655 1.00 66.31 156 PRO A CA 1
ATOM 1218 C C . PRO A 1 156 ? 24.355 39.186 -35.347 1.00 66.31 156 PRO A C 1
ATOM 1220 O O . PRO A 1 156 ? 25.555 39.054 -35.086 1.00 66.31 156 PRO A O 1
ATOM 1223 N N . PRO A 1 157 ? 23.523 39.823 -34.503 1.00 65.19 157 PRO A N 1
ATOM 1224 C CA . PRO A 1 157 ? 23.951 40.247 -33.181 1.00 65.19 157 PRO A CA 1
ATOM 1225 C C . PRO A 1 157 ? 24.281 39.025 -32.315 1.00 65.19 157 PRO A C 1
ATOM 1227 O O . PRO A 1 157 ? 23.663 37.963 -32.436 1.00 65.19 157 PRO A O 1
ATOM 1230 N N . ALA A 1 158 ? 25.274 39.199 -31.442 1.00 62.66 158 ALA A N 1
ATOM 1231 C CA . ALA A 1 158 ? 25.726 38.208 -30.477 1.00 62.66 158 ALA A CA 1
ATOM 1232 C C . ALA A 1 158 ? 24.542 37.545 -29.754 1.00 62.66 158 ALA A C 1
ATOM 1234 O O . ALA A 1 158 ? 23.593 38.222 -29.354 1.00 62.66 158 ALA A O 1
ATOM 1235 N N . HIS A 1 159 ? 24.623 36.216 -29.612 1.00 58.44 159 HIS A N 1
ATOM 1236 C CA . HIS A 1 159 ? 23.649 35.366 -28.932 1.00 58.44 159 HIS A CA 1
ATOM 1237 C C . HIS A 1 159 ? 23.108 36.038 -27.666 1.00 58.44 159 HIS A C 1
ATOM 1239 O O . HIS A 1 159 ? 23.797 36.126 -26.649 1.00 58.44 159 HIS A O 1
ATOM 1245 N N . GLN A 1 160 ? 21.851 36.484 -27.718 1.00 64.50 160 GLN A N 1
ATOM 1246 C CA . GLN A 1 160 ? 21.121 36.772 -26.496 1.00 64.50 160 GLN A CA 1
ATOM 1247 C C . GLN A 1 160 ? 20.957 35.445 -25.743 1.00 64.50 160 GLN A C 1
ATOM 1249 O O . GLN A 1 160 ? 20.547 34.456 -26.362 1.00 64.50 160 GLN A O 1
ATOM 1254 N N . PRO A 1 161 ? 21.279 35.380 -24.439 1.00 66.00 161 PRO A N 1
ATOM 1255 C CA . PRO A 1 161 ? 20.963 34.210 -23.637 1.00 66.00 161 PRO A CA 1
ATOM 1256 C C . PRO A 1 161 ? 19.456 33.981 -23.746 1.00 66.00 161 PRO A C 1
ATOM 1258 O O . PRO A 1 161 ? 18.658 34.859 -23.414 1.00 66.00 161 PRO A O 1
ATOM 1261 N N . GLY A 1 162 ? 19.080 32.824 -24.294 1.00 66.88 162 GLY A N 1
ATOM 1262 C CA . GLY A 1 162 ? 17.683 32.451 -24.467 1.00 66.88 162 GLY A CA 1
ATOM 1263 C C . GLY A 1 162 ? 16.913 32.576 -23.146 1.00 66.88 162 GLY A C 1
ATOM 1264 O O . GLY A 1 162 ? 17.519 32.503 -22.070 1.00 66.88 162 GLY A O 1
ATOM 1265 N N . PRO A 1 163 ? 15.584 32.773 -23.203 1.00 69.00 163 PRO A N 1
ATOM 1266 C CA . PRO A 1 163 ? 14.758 32.856 -22.005 1.00 69.00 163 PRO A CA 1
ATOM 1267 C C . PRO A 1 163 ? 15.071 31.666 -21.086 1.00 69.00 163 PRO A C 1
ATOM 1269 O O . PRO A 1 163 ? 15.219 30.548 -21.593 1.00 69.00 163 PRO A O 1
ATOM 1272 N N . PRO A 1 164 ? 15.214 31.884 -19.761 1.00 69.56 164 PRO A N 1
ATOM 1273 C CA . PRO A 1 164 ? 15.584 30.825 -18.831 1.00 69.56 164 PRO A CA 1
ATOM 1274 C C . PRO A 1 164 ? 14.637 29.657 -19.056 1.00 69.56 164 PRO A C 1
ATOM 1276 O O . PRO A 1 164 ? 13.420 29.862 -19.046 1.00 69.56 164 PRO A O 1
ATOM 1279 N N . ALA A 1 165 ? 15.211 28.477 -19.324 1.00 63.31 165 ALA A N 1
ATOM 1280 C CA . ALA A 1 165 ? 14.478 27.259 -19.638 1.00 63.31 165 ALA A CA 1
ATOM 1281 C C . ALA A 1 165 ? 13.236 27.194 -18.755 1.00 63.31 165 ALA A C 1
ATOM 1283 O O . ALA A 1 165 ? 13.348 27.178 -17.524 1.00 63.31 165 ALA A O 1
ATOM 1284 N N . SER A 1 166 ? 12.070 27.277 -19.399 1.00 64.50 166 SER A N 1
ATOM 1285 C CA . SER A 1 166 ? 10.766 27.280 -18.750 1.00 64.50 166 SER A CA 1
ATOM 1286 C C . SER A 1 166 ? 10.794 26.249 -17.635 1.00 64.50 166 SER A C 1
ATOM 1288 O O . SER A 1 166 ? 10.995 25.063 -17.913 1.00 64.50 166 SER A O 1
ATOM 1290 N N . ARG A 1 167 ? 10.689 26.722 -16.381 1.00 59.88 167 ARG A N 1
ATOM 1291 C CA . ARG A 1 167 ? 10.671 25.863 -15.193 1.00 59.88 167 ARG A CA 1
ATOM 1292 C C . ARG A 1 167 ? 9.782 24.667 -15.520 1.00 59.88 167 ARG A C 1
ATOM 1294 O O . ARG A 1 167 ? 8.640 24.909 -15.912 1.00 59.88 167 ARG A O 1
ATOM 1301 N N . PRO A 1 168 ? 10.281 23.424 -15.401 1.00 61.03 168 PRO A N 1
ATOM 1302 C CA . PRO A 1 168 ? 9.476 22.257 -15.718 1.00 61.03 168 PRO A CA 1
ATOM 1303 C C . PRO A 1 168 ? 8.168 22.387 -14.949 1.00 61.03 168 PRO A C 1
ATOM 1305 O O . PRO A 1 168 ? 8.192 22.718 -13.759 1.00 61.03 168 PRO A O 1
ATOM 1308 N N . ASP A 1 169 ? 7.046 22.222 -15.649 1.00 56.69 169 ASP A N 1
ATOM 1309 C CA . ASP A 1 169 ? 5.703 22.351 -15.098 1.00 56.69 169 ASP A CA 1
ATOM 1310 C C . ASP A 1 169 ? 5.544 21.382 -13.915 1.00 56.69 169 ASP A C 1
ATOM 1312 O O . ASP A 1 169 ? 5.089 20.247 -14.033 1.00 56.69 169 ASP A O 1
ATOM 1316 N N . THR A 1 170 ? 5.904 21.850 -12.719 1.00 58.59 170 THR A N 1
ATOM 1317 C CA . THR A 1 170 ? 5.746 21.140 -11.439 1.00 58.59 170 THR A CA 1
ATOM 1318 C C . THR A 1 170 ? 4.281 21.071 -11.005 1.00 58.59 170 THR A C 1
ATOM 1320 O O . THR A 1 170 ? 3.960 20.607 -9.911 1.00 58.59 170 THR A O 1
ATOM 1323 N N . SER A 1 171 ? 3.362 21.474 -11.888 1.00 63.50 171 SER A N 1
ATOM 1324 C CA . SER A 1 171 ? 1.915 21.350 -11.719 1.00 63.50 171 SER A CA 1
ATOM 1325 C C . SER A 1 171 ? 1.480 19.899 -11.450 1.00 63.50 171 SER A C 1
ATOM 1327 O O . SER A 1 171 ? 0.472 19.663 -10.783 1.00 63.50 171 SER A O 1
ATOM 1329 N N . TYR A 1 172 ? 2.277 18.911 -11.877 1.00 59.34 172 TYR A N 1
ATOM 1330 C CA . TYR A 1 172 ? 1.962 17.488 -11.753 1.00 59.34 172 TYR A CA 1
ATOM 1331 C C . TYR A 1 172 ? 2.916 16.703 -10.839 1.00 59.34 172 TYR A C 1
ATOM 1333 O O . TYR A 1 172 ? 3.449 15.665 -11.210 1.00 59.34 172 TYR A O 1
ATOM 1341 N N . GLY A 1 173 ? 3.038 17.134 -9.583 1.00 63.62 173 GLY A N 1
ATOM 1342 C CA . GLY A 1 173 ? 3.552 16.282 -8.506 1.00 63.62 173 GLY A CA 1
ATOM 1343 C C . GLY A 1 173 ? 5.068 16.029 -8.531 1.00 63.62 173 GLY A C 1
ATOM 1344 O O . GLY A 1 173 ? 5.793 16.632 -9.318 1.00 63.62 173 GLY A O 1
ATOM 1345 N N . PRO A 1 174 ? 5.575 15.199 -7.601 1.00 71.88 174 PRO A N 1
ATOM 1346 C CA . PRO A 1 174 ? 7.005 14.935 -7.484 1.00 71.88 174 PRO A CA 1
ATOM 1347 C C . PRO A 1 174 ? 7.558 14.290 -8.769 1.00 71.88 174 PRO A C 1
ATOM 1349 O O . PRO A 1 174 ? 6.884 13.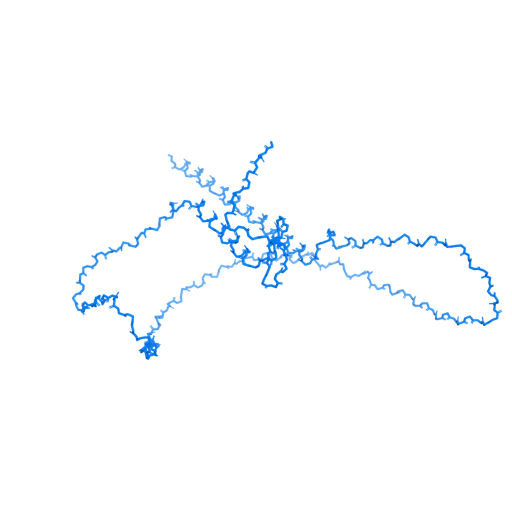431 -9.352 1.00 71.88 174 PRO A O 1
ATOM 1352 N N . PRO A 1 175 ? 8.773 14.673 -9.203 1.00 74.56 175 PRO A N 1
ATOM 1353 C CA . PRO A 1 175 ? 9.379 14.138 -10.417 1.00 74.56 175 PRO A CA 1
ATOM 1354 C C . PRO A 1 175 ? 9.489 12.608 -10.341 1.00 74.56 175 PRO A C 1
ATOM 1356 O O . PRO A 1 175 ? 9.830 12.047 -9.301 1.00 74.56 175 PRO A O 1
ATOM 1359 N N . GLY A 1 176 ? 9.152 11.930 -11.441 1.00 78.00 176 GLY A N 1
ATOM 1360 C CA . GLY A 1 176 ? 9.237 10.468 -11.563 1.00 78.00 176 GLY A CA 1
ATOM 1361 C C . GLY A 1 176 ? 7.978 9.680 -11.175 1.00 78.00 176 GLY A C 1
ATOM 1362 O O . GLY A 1 176 ? 7.950 8.462 -11.348 1.00 78.00 176 GLY A O 1
ATOM 1363 N N . ILE A 1 177 ? 6.905 10.326 -10.699 1.00 78.25 177 ILE A N 1
ATOM 1364 C CA . ILE A 1 177 ? 5.644 9.635 -10.382 1.00 78.25 177 ILE A CA 1
ATOM 1365 C C . ILE A 1 177 ? 4.543 10.067 -11.349 1.00 78.25 177 ILE A C 1
ATOM 1367 O O . ILE A 1 177 ? 4.058 11.193 -11.295 1.00 78.25 177 ILE A O 1
ATOM 1371 N N . TYR A 1 178 ? 4.080 9.132 -12.186 1.00 84.88 178 TYR A N 1
ATOM 1372 C CA . TYR A 1 178 ? 2.931 9.354 -13.070 1.00 84.88 178 TYR A CA 1
ATOM 1373 C C . TYR A 1 178 ? 1.722 9.911 -12.289 1.00 84.88 178 TYR A C 1
ATOM 1375 O O . TYR A 1 178 ? 1.365 9.347 -11.244 1.00 84.88 178 TYR A O 1
ATOM 1383 N N . PRO A 1 179 ? 1.021 10.943 -12.801 1.00 83.12 179 PRO A N 1
ATOM 1384 C CA . PRO A 1 179 ? -0.112 11.573 -12.116 1.00 83.12 179 PRO A CA 1
ATOM 1385 C C . PRO A 1 179 ? -1.165 10.580 -11.606 1.00 83.12 179 PRO A C 1
ATOM 1387 O O . PRO A 1 179 ? -1.643 10.681 -10.474 1.00 83.12 179 PRO A O 1
ATOM 1390 N N . SER A 1 180 ? -1.484 9.554 -12.399 1.00 85.38 180 SER A N 1
ATOM 1391 C CA . SER A 1 180 ? -2.431 8.492 -12.036 1.00 85.38 180 SER A CA 1
ATOM 1392 C C . SER A 1 180 ? -2.007 7.712 -10.782 1.00 85.38 180 SER A C 1
ATOM 1394 O O . SER A 1 180 ? -2.835 7.458 -9.898 1.00 85.38 180 SER A O 1
ATOM 1396 N N . LYS A 1 181 ? -0.712 7.386 -10.655 1.00 84.69 181 LYS A N 1
ATOM 1397 C CA . LYS A 1 181 ? -0.139 6.714 -9.479 1.00 84.69 181 LYS A CA 1
ATOM 1398 C C . LYS A 1 181 ? -0.226 7.613 -8.245 1.00 84.69 181 LYS A C 1
ATOM 1400 O O . LYS A 1 181 ? -0.654 7.146 -7.187 1.00 84.69 181 LYS A O 1
ATOM 1405 N N . TYR A 1 182 ? 0.073 8.905 -8.388 1.00 88.38 182 TYR A N 1
ATOM 1406 C CA . TYR A 1 182 ? -0.035 9.876 -7.295 1.00 88.38 182 TYR A CA 1
ATOM 1407 C C . TYR A 1 182 ? -1.473 9.990 -6.754 1.00 88.38 182 TYR A C 1
ATOM 1409 O O . TYR A 1 182 ? -1.701 9.876 -5.544 1.00 88.38 182 TYR A O 1
ATOM 1417 N N . TYR A 1 183 ? -2.478 10.134 -7.629 1.00 89.12 183 TYR A N 1
ATOM 1418 C CA . TYR A 1 183 ? -3.882 10.202 -7.198 1.00 89.12 183 TYR A CA 1
ATOM 1419 C C . TYR A 1 183 ? -4.362 8.907 -6.534 1.00 89.12 183 TYR A C 1
ATOM 1421 O O . TYR A 1 183 ? -5.114 8.963 -5.553 1.00 89.12 183 TYR A O 1
ATOM 1429 N N . ARG A 1 184 ? -3.915 7.742 -7.024 1.00 91.81 184 ARG A N 1
ATOM 1430 C CA . ARG A 1 184 ? -4.220 6.442 -6.410 1.00 91.81 184 ARG A CA 1
ATOM 1431 C C . ARG A 1 184 ? -3.642 6.349 -4.997 1.00 91.81 184 ARG A C 1
ATOM 1433 O O . ARG A 1 184 ? -4.378 6.004 -4.071 1.00 91.81 184 ARG A O 1
ATOM 1440 N N . LEU A 1 185 ? -2.380 6.738 -4.810 1.00 92.44 185 LEU A N 1
ATOM 1441 C CA . LEU A 1 185 ? -1.721 6.752 -3.501 1.00 92.44 185 LEU A CA 1
ATOM 1442 C C . LEU A 1 185 ? -2.442 7.686 -2.518 1.00 92.44 185 LEU A C 1
ATOM 1444 O O . LEU A 1 185 ? -2.781 7.289 -1.403 1.00 92.44 185 LEU A O 1
ATOM 1448 N N . LYS A 1 186 ? -2.780 8.902 -2.956 1.00 93.50 186 LYS A N 1
ATOM 1449 C CA . LYS A 1 186 ? -3.508 9.886 -2.139 1.00 93.50 186 LYS A CA 1
ATOM 1450 C C . LYS A 1 186 ? -4.905 9.392 -1.741 1.00 93.50 186 LYS A C 1
ATOM 1452 O O . LYS A 1 186 ? -5.364 9.640 -0.622 1.00 93.50 186 LYS A O 1
ATOM 1457 N N . ARG A 1 187 ? -5.590 8.660 -2.630 1.00 96.56 187 ARG A N 1
ATOM 1458 C CA . ARG A 1 187 ? -6.886 8.019 -2.342 1.00 96.56 187 ARG A CA 1
ATOM 1459 C C . ARG A 1 187 ? -6.744 6.922 -1.282 1.00 96.56 187 ARG A C 1
ATOM 1461 O O . ARG A 1 187 ? -7.543 6.908 -0.345 1.00 96.56 187 ARG A O 1
ATOM 1468 N N . LEU A 1 188 ? -5.726 6.066 -1.391 1.00 97.31 188 LEU A N 1
ATOM 1469 C CA . LEU A 1 188 ? -5.436 5.012 -0.410 1.00 97.31 188 LEU A CA 1
ATOM 1470 C C . LEU A 1 188 ? -5.092 5.593 0.966 1.00 97.31 188 LEU A C 1
ATOM 1472 O O . LEU A 1 188 ? -5.696 5.204 1.964 1.00 97.31 188 LEU A O 1
ATOM 1476 N N . GLN A 1 189 ? -4.225 6.606 1.029 1.00 97.19 189 GLN A N 1
ATOM 1477 C CA . GLN A 1 189 ? -3.908 7.305 2.281 1.00 97.19 189 GLN A CA 1
ATOM 1478 C C . GLN A 1 189 ? -5.159 7.897 2.948 1.00 97.19 189 GLN A C 1
ATOM 1480 O O . GLN A 1 189 ? -5.330 7.834 4.167 1.00 97.19 189 GLN A O 1
ATOM 1485 N N . LYS A 1 190 ? -6.083 8.452 2.155 1.00 97.88 190 LYS A N 1
ATOM 1486 C CA . LYS A 1 190 ? -7.358 8.968 2.669 1.00 97.88 190 LYS A CA 1
ATOM 1487 C C . LYS A 1 190 ? -8.258 7.855 3.218 1.00 97.88 190 LYS A C 1
ATOM 1489 O O . LYS A 1 190 ? -8.945 8.085 4.213 1.00 97.88 190 LYS A O 1
ATOM 1494 N N . GLN A 1 191 ? -8.277 6.678 2.592 1.00 97.56 191 GLN A N 1
ATOM 1495 C CA . GLN A 1 191 ? -9.018 5.512 3.090 1.00 97.56 191 GLN A CA 1
ATOM 1496 C C . GLN A 1 191 ? -8.415 4.976 4.394 1.00 97.56 191 GLN A C 1
ATOM 1498 O O . GLN A 1 191 ? -9.155 4.799 5.359 1.00 97.56 191 GLN A O 1
ATOM 1503 N N . MET A 1 192 ? -7.089 4.842 4.463 1.00 97.31 192 MET A N 1
ATOM 1504 C CA . MET A 1 192 ? -6.349 4.466 5.674 1.00 97.31 192 MET A CA 1
ATOM 1505 C C . MET A 1 192 ? -6.699 5.371 6.862 1.00 97.31 192 MET A C 1
ATOM 1507 O O . MET A 1 192 ? -7.134 4.891 7.907 1.00 97.31 192 MET A O 1
ATOM 1511 N N . LYS A 1 193 ? -6.628 6.699 6.678 1.00 98.25 193 LYS A N 1
ATOM 1512 C CA . LYS A 1 193 ? -6.988 7.670 7.727 1.00 98.25 193 LYS A CA 1
ATOM 1513 C C . LYS A 1 193 ? -8.447 7.546 8.183 1.00 98.25 193 LYS A C 1
ATOM 1515 O O . LYS A 1 193 ? -8.749 7.753 9.355 1.00 98.25 193 LYS A O 1
ATOM 1520 N N . ARG A 1 194 ? -9.379 7.223 7.278 1.00 97.69 194 ARG A N 1
ATOM 1521 C CA . ARG A 1 194 ? -10.791 6.985 7.640 1.00 97.69 194 ARG A CA 1
ATOM 1522 C C . ARG A 1 194 ? -10.956 5.706 8.456 1.00 97.69 194 ARG A C 1
ATOM 1524 O O . ARG A 1 194 ? -11.692 5.724 9.438 1.00 97.69 194 ARG A O 1
ATOM 1531 N N . ALA A 1 195 ? -10.274 4.634 8.064 1.00 97.31 195 ALA A N 1
ATOM 1532 C CA . ALA A 1 195 ? -10.296 3.367 8.783 1.00 97.31 195 ALA A CA 1
ATOM 1533 C C . ALA A 1 195 ? -9.726 3.518 10.203 1.00 97.31 195 ALA A C 1
ATOM 1535 O O . ALA A 1 195 ? -10.332 3.030 11.152 1.00 97.31 195 ALA A O 1
ATOM 1536 N N . GLN A 1 196 ? -8.632 4.267 10.368 1.00 98.19 196 GLN A N 1
ATOM 1537 C CA . GLN A 1 196 ? -8.035 4.548 11.677 1.00 98.19 196 GLN A CA 1
ATOM 1538 C C . GLN A 1 196 ? -9.003 5.288 12.611 1.00 98.19 196 GLN A C 1
ATOM 1540 O O . GLN A 1 196 ? -9.264 4.825 13.716 1.00 98.19 196 GLN A O 1
ATOM 1545 N N . ARG A 1 197 ? -9.654 6.354 12.125 1.00 98.38 197 ARG A N 1
ATOM 1546 C CA . ARG A 1 197 ? -10.682 7.082 12.895 1.00 98.38 197 ARG A CA 1
ATOM 1547 C C . ARG A 1 197 ? -11.868 6.202 13.298 1.00 98.38 197 ARG A C 1
ATOM 1549 O O . ARG A 1 197 ? -12.472 6.417 14.345 1.00 98.38 197 ARG A O 1
ATOM 1556 N N . LEU A 1 198 ? -12.256 5.243 12.454 1.00 98.31 198 LEU A N 1
ATOM 1557 C CA . LEU A 1 198 ? -13.313 4.283 12.789 1.00 98.31 198 LEU A CA 1
ATOM 1558 C C . LEU A 1 198 ? -12.860 3.303 13.875 1.00 98.31 198 LEU A C 1
ATOM 1560 O O . LEU A 1 198 ? -13.639 3.033 14.786 1.00 98.31 198 LEU A O 1
ATOM 1564 N N . LYS A 1 199 ? -11.614 2.815 13.809 1.00 98.06 199 LYS A N 1
ATOM 1565 C CA . LYS A 1 199 ? -11.027 1.965 14.856 1.00 98.06 199 LYS A CA 1
ATOM 1566 C C . LYS A 1 199 ? -10.995 2.684 16.206 1.00 98.06 199 LYS A C 1
ATOM 1568 O O . LYS A 1 199 ? -11.513 2.140 17.174 1.00 98.06 199 LYS A O 1
ATOM 1573 N N . GLU A 1 200 ? -10.505 3.922 16.245 1.00 98.62 200 GLU A N 1
ATOM 1574 C CA . GLU A 1 200 ? -10.482 4.746 17.465 1.00 98.62 200 GLU A CA 1
ATOM 1575 C C . GLU A 1 200 ? -11.886 4.936 18.054 1.00 98.62 200 GLU A C 1
ATOM 1577 O O . GLU A 1 200 ? -12.097 4.752 19.250 1.00 98.62 200 GLU A O 1
ATOM 1582 N N . LYS A 1 201 ? -12.890 5.226 17.215 1.00 98.56 201 LYS A N 1
ATOM 1583 C CA . LYS A 1 201 ? -14.286 5.343 17.669 1.00 98.56 201 LYS A CA 1
ATOM 1584 C C . LYS A 1 201 ? -14.841 4.042 18.249 1.00 98.56 201 LYS A C 1
ATOM 1586 O O . LYS A 1 201 ? -15.596 4.083 19.220 1.00 98.56 201 LYS A O 1
ATOM 1591 N N . LEU A 1 202 ? -14.519 2.896 17.650 1.00 98.56 202 LEU A N 1
ATOM 1592 C CA . LEU A 1 202 ? -14.932 1.591 18.174 1.00 98.56 202 LEU A CA 1
ATOM 1593 C C . LEU A 1 202 ? -14.255 1.293 19.513 1.00 98.56 202 LEU A C 1
ATOM 1595 O O . LEU A 1 202 ? -14.907 0.797 20.429 1.00 98.56 202 LEU A O 1
ATOM 1599 N N . GLU A 1 203 ? -12.979 1.641 19.654 1.00 98.62 203 GLU A N 1
ATOM 1600 C CA . GLU A 1 203 ? -12.247 1.492 20.908 1.00 98.62 203 GLU A CA 1
ATOM 1601 C C . GLU A 1 203 ? -12.825 2.386 22.014 1.00 98.62 203 GLU A C 1
ATOM 1603 O O . GLU A 1 203 ? -13.060 1.912 23.124 1.00 98.62 203 GLU A O 1
ATOM 1608 N N . GLN A 1 204 ? -13.142 3.646 21.704 1.00 98.50 204 GLN A N 1
ATOM 1609 C CA . GLN A 1 204 ? -13.824 4.557 22.628 1.00 98.50 204 GLN A CA 1
ATOM 1610 C C . GLN A 1 204 ? -15.174 3.995 23.084 1.00 98.50 204 GLN A C 1
ATOM 1612 O O . GLN A 1 204 ? -15.467 3.999 24.277 1.00 98.50 204 GLN A O 1
ATOM 1617 N N . ARG A 1 205 ? -15.976 3.442 22.162 1.00 98.44 205 ARG A N 1
ATOM 1618 C CA . ARG A 1 205 ? -17.242 2.777 22.512 1.00 98.44 205 ARG A CA 1
ATOM 1619 C C . ARG A 1 205 ? -17.032 1.587 23.445 1.00 98.44 205 ARG A C 1
ATOM 1621 O O . ARG A 1 205 ? -17.747 1.479 24.433 1.00 98.44 205 ARG A O 1
ATOM 1628 N N . ARG A 1 206 ? -16.031 0.740 23.183 1.00 98.38 206 ARG A N 1
ATOM 1629 C CA . ARG A 1 206 ? -15.677 -0.384 24.070 1.00 98.38 206 ARG A CA 1
ATOM 1630 C C . ARG A 1 206 ? -15.206 0.085 25.449 1.00 98.38 206 ARG A C 1
ATOM 1632 O O . ARG A 1 206 ? -15.509 -0.561 26.444 1.00 98.38 206 ARG A O 1
ATOM 1639 N N . LYS A 1 207 ? -14.459 1.192 25.533 1.00 98.44 207 LYS A N 1
ATOM 1640 C CA . LYS A 1 207 ? -14.051 1.797 26.816 1.00 98.44 207 LYS A CA 1
ATOM 1641 C C . LYS A 1 207 ? -15.264 2.291 27.606 1.00 98.44 207 LYS A C 1
ATOM 1643 O O . LYS A 1 207 ? -15.393 1.945 28.772 1.00 98.44 207 LYS A O 1
ATOM 1648 N N . LEU A 1 208 ? -16.176 3.020 26.961 1.00 98.56 208 LEU A N 1
ATOM 1649 C CA . LEU A 1 208 ? -17.419 3.471 27.593 1.00 98.56 208 LEU A CA 1
ATOM 1650 C C . LEU A 1 208 ? -18.283 2.298 28.061 1.00 98.56 208 LEU A C 1
ATOM 1652 O O . LEU A 1 208 ? -18.796 2.336 29.171 1.00 98.56 208 LEU A O 1
ATOM 1656 N N . GLN A 1 209 ? -18.394 1.242 27.254 1.00 98.06 209 GLN A N 1
ATOM 1657 C CA . GLN A 1 209 ? -19.134 0.040 27.627 1.00 98.06 209 GLN A CA 1
ATOM 1658 C C . GLN A 1 209 ? -18.565 -0.611 28.896 1.00 98.06 209 GLN A C 1
ATOM 1660 O O . GLN A 1 209 ? -19.323 -0.865 29.824 1.00 98.06 209 GLN A O 1
ATOM 1665 N N . ARG A 1 210 ? -17.236 -0.767 28.990 1.00 98.44 210 ARG A N 1
ATOM 1666 C CA . ARG A 1 210 ? -16.574 -1.274 30.206 1.00 98.44 210 ARG A CA 1
ATOM 1667 C C . ARG A 1 210 ? -16.844 -0.405 31.439 1.00 98.44 210 ARG A C 1
ATOM 1669 O O . ARG A 1 210 ? -17.043 -0.936 32.523 1.00 98.44 210 ARG A O 1
ATOM 1676 N N . ILE A 1 211 ? -16.876 0.921 31.280 1.00 98.44 211 ILE A N 1
ATOM 1677 C CA . ILE A 1 211 ? -17.199 1.847 32.381 1.00 98.44 211 ILE A CA 1
ATOM 1678 C C . ILE A 1 211 ? -18.657 1.680 32.829 1.00 98.44 211 ILE A C 1
ATOM 1680 O O . ILE A 1 211 ? -18.929 1.682 34.027 1.00 98.44 211 ILE A O 1
ATOM 1684 N N . MET A 1 212 ? -19.596 1.530 31.888 1.00 97.75 212 MET A N 1
ATOM 1685 C CA . MET A 1 212 ? -21.006 1.296 32.220 1.00 97.75 212 MET A CA 1
ATOM 1686 C C . MET A 1 212 ? -21.206 -0.046 32.932 1.00 97.75 212 MET A C 1
ATOM 1688 O O . MET A 1 212 ? -21.923 -0.091 33.924 1.00 97.75 212 MET A O 1
ATOM 1692 N N . GLU A 1 213 ? -20.532 -1.105 32.478 1.00 98.19 213 GLU A N 1
ATOM 1693 C CA . GLU A 1 213 ? -20.558 -2.427 33.123 1.00 98.19 213 GLU A CA 1
ATOM 1694 C C . GLU A 1 213 ? -19.968 -2.388 34.540 1.00 98.19 213 GLU A C 1
ATOM 1696 O O . GLU A 1 213 ? -20.502 -3.018 35.450 1.00 98.19 213 GLU A O 1
ATOM 1701 N N . PHE A 1 214 ? -18.900 -1.614 34.757 1.00 97.88 214 PHE A N 1
ATOM 1702 C CA . PHE A 1 214 ? -18.317 -1.438 36.088 1.00 97.88 214 PHE A CA 1
ATOM 1703 C C . PHE A 1 214 ? -19.255 -0.686 37.038 1.00 97.88 214 PHE A C 1
ATOM 1705 O O . PHE A 1 214 ? -19.368 -1.062 38.194 1.00 97.88 214 PHE A O 1
ATOM 1712 N N . ARG A 1 215 ? -19.968 0.340 36.552 1.00 97.25 215 ARG A N 1
ATOM 1713 C CA . ARG A 1 215 ? -20.951 1.096 37.351 1.00 97.25 215 ARG A CA 1
ATOM 1714 C C . ARG A 1 215 ? -22.209 0.306 37.717 1.00 97.25 215 ARG A C 1
ATOM 1716 O O . ARG A 1 215 ? -22.941 0.745 38.593 1.00 97.25 215 ARG A O 1
ATOM 1723 N N . SER A 1 216 ? -22.500 -0.782 37.008 1.00 95.56 216 SER A N 1
ATOM 1724 C CA . SER A 1 216 ? -23.679 -1.620 37.269 1.00 95.56 216 SER A CA 1
ATOM 1725 C C . SER A 1 216 ? -23.464 -2.710 38.323 1.00 95.56 216 SER A C 1
ATOM 1727 O O . SER A 1 216 ? -24.417 -3.414 38.644 1.00 95.56 216 SER A O 1
ATOM 1729 N N . LYS A 1 217 ? -22.232 -2.878 38.810 1.00 89.38 217 LYS A N 1
ATOM 1730 C CA . LYS A 1 217 ? -21.871 -3.817 39.877 1.00 89.38 217 LYS A CA 1
ATOM 1731 C C . LYS A 1 217 ? -21.746 -3.074 41.196 1.00 89.38 217 LYS A C 1
ATOM 1733 O O . LYS A 1 217 ? -22.113 -3.688 42.215 1.00 89.38 217 LYS A O 1
#